Protein AF-A0A832GIC8-F1 (afdb_monomer_lite)

Radius of gyration: 34.88 Å; chains: 1; bounding box: 86×44×111 Å

Structure (mmCIF, N/CA/C/O backbone):
data_AF-A0A832GIC8-F1
#
_entry.id   AF-A0A832GIC8-F1
#
loop_
_atom_site.group_PDB
_atom_site.id
_atom_site.type_symbol
_atom_site.label_atom_id
_atom_site.label_alt_id
_atom_site.label_comp_id
_atom_site.label_asym_id
_atom_site.label_entity_id
_atom_site.label_seq_id
_atom_site.pdbx_PDB_ins_code
_atom_site.Cartn_x
_atom_site.Cartn_y
_atom_site.Cartn_z
_atom_site.occupancy
_atom_site.B_iso_or_equiv
_atom_site.auth_seq_id
_atom_site.auth_comp_id
_atom_site.auth_asym_id
_atom_site.auth_atom_id
_atom_site.pdbx_PDB_model_num
ATOM 1 N N . MET A 1 1 ? -51.756 28.578 78.291 1.00 37.00 1 MET A N 1
ATOM 2 C CA . MET A 1 1 ? -51.827 27.331 77.492 1.00 37.00 1 MET A CA 1
ATOM 3 C C . MET A 1 1 ? -51.412 27.612 76.046 1.00 37.00 1 MET A C 1
ATOM 5 O O . MET A 1 1 ? -52.182 28.215 75.314 1.00 37.00 1 MET A O 1
ATOM 9 N N . ARG A 1 2 ? -50.210 27.211 75.612 1.00 44.56 2 ARG A N 1
ATOM 10 C CA . ARG A 1 2 ? -49.802 27.227 74.191 1.00 44.56 2 ARG A CA 1
ATOM 11 C C . ARG A 1 2 ? -49.289 25.831 73.831 1.00 44.56 2 ARG A C 1
ATOM 13 O O . ARG A 1 2 ? -48.207 25.444 74.252 1.00 44.56 2 ARG A O 1
ATOM 20 N N . ARG A 1 3 ? -50.099 25.048 73.109 1.00 46.19 3 ARG A N 1
ATOM 21 C CA . ARG A 1 3 ? -49.720 23.727 72.580 1.00 46.19 3 ARG A CA 1
ATOM 22 C C . ARG A 1 3 ? -49.069 23.907 71.206 1.00 46.19 3 ARG A C 1
ATOM 24 O O . ARG A 1 3 ? -49.690 24.431 70.286 1.00 46.19 3 ARG A O 1
ATOM 31 N N . HIS A 1 4 ? -47.817 23.470 71.089 1.00 47.91 4 HIS A N 1
ATOM 32 C CA . HIS A 1 4 ? -47.020 23.481 69.864 1.00 47.91 4 HIS A CA 1
ATOM 33 C C . HIS A 1 4 ? -47.657 22.644 68.736 1.00 47.91 4 HIS A C 1
ATOM 35 O O . HIS A 1 4 ? -47.873 21.440 68.883 1.00 47.91 4 HIS A O 1
ATOM 41 N N . LYS A 1 5 ? -47.863 23.258 67.562 1.00 54.72 5 LYS A N 1
ATOM 42 C CA . LYS A 1 5 ? -48.058 22.564 66.276 1.00 54.72 5 LYS A CA 1
ATOM 43 C C . LYS A 1 5 ? -46.693 22.067 65.769 1.00 54.72 5 LYS A C 1
ATOM 45 O O . LYS A 1 5 ? -46.041 22.762 65.005 1.00 54.72 5 LYS A O 1
ATOM 50 N N . LEU A 1 6 ? -46.244 20.882 66.191 1.00 55.22 6 LEU A N 1
ATOM 51 C CA . LEU A 1 6 ? -44.947 20.298 65.771 1.00 55.22 6 LEU A CA 1
ATOM 52 C C . LEU A 1 6 ? -45.065 18.963 65.007 1.00 55.22 6 LEU A C 1
ATOM 54 O O . LEU A 1 6 ? -44.071 18.281 64.781 1.00 55.22 6 LEU A O 1
ATOM 58 N N . ARG A 1 7 ? -46.272 18.560 64.590 1.00 56.09 7 ARG A N 1
ATOM 59 C CA . ARG A 1 7 ? -46.524 17.186 64.107 1.00 56.09 7 ARG A CA 1
ATOM 60 C C . ARG A 1 7 ? -46.611 17.007 62.583 1.00 56.09 7 ARG A C 1
ATOM 62 O O . ARG A 1 7 ? -46.616 15.871 62.130 1.00 56.09 7 ARG A O 1
ATOM 69 N N . ARG A 1 8 ? -46.653 18.088 61.790 1.00 55.00 8 ARG A N 1
ATOM 70 C CA . ARG A 1 8 ? -46.875 18.033 60.323 1.00 55.00 8 ARG A CA 1
ATOM 71 C C . ARG A 1 8 ? -45.602 18.132 59.467 1.00 55.00 8 ARG A C 1
ATOM 73 O O . ARG A 1 8 ? -45.642 17.771 58.301 1.00 55.00 8 ARG A O 1
ATOM 80 N N . THR A 1 9 ? -44.480 18.559 60.043 1.00 58.28 9 THR A N 1
ATOM 81 C CA . THR A 1 9 ? -43.192 18.733 59.346 1.00 58.28 9 THR A CA 1
ATOM 82 C C . THR A 1 9 ? -42.423 17.426 59.144 1.00 58.28 9 THR A C 1
ATOM 84 O O . THR A 1 9 ? -41.688 17.296 58.176 1.00 58.28 9 THR A O 1
ATOM 87 N N . ARG A 1 10 ? -42.619 16.414 60.001 1.00 60.66 10 ARG A N 1
ATOM 88 C CA . ARG A 1 10 ? -41.862 15.148 59.923 1.00 60.66 10 ARG A CA 1
ATOM 89 C C . ARG A 1 10 ? -42.182 14.313 58.676 1.00 60.66 10 ARG A C 1
ATOM 91 O O . ARG A 1 10 ? -41.283 13.699 58.117 1.00 60.66 10 ARG A O 1
ATOM 98 N N . GLY A 1 11 ? -43.441 14.315 58.232 1.00 69.12 11 GLY A N 1
ATOM 99 C CA . GLY A 1 11 ? -43.863 13.591 57.028 1.00 69.12 11 GLY A CA 1
ATOM 100 C C . GLY A 1 11 ? -43.382 14.257 55.740 1.00 69.12 11 GLY A C 1
ATOM 101 O O . GLY A 1 11 ? -42.918 13.566 54.840 1.00 69.12 11 GLY A O 1
ATOM 102 N N . SER A 1 12 ? -43.417 15.595 55.674 1.00 77.56 12 SER A N 1
ATOM 103 C CA . SER A 1 12 ? -42.893 16.319 54.513 1.00 77.56 12 SER A CA 1
ATOM 104 C C . SER A 1 12 ? -41.387 16.129 54.382 1.00 77.56 12 SER A C 1
ATOM 106 O O . SER A 1 12 ? -40.937 15.811 53.294 1.00 77.56 12 SER A O 1
ATOM 108 N N . THR A 1 13 ? -40.619 16.225 55.476 1.00 80.94 13 THR A N 1
ATOM 109 C CA . THR A 1 13 ? -39.160 16.029 55.435 1.00 80.94 13 THR A CA 1
ATOM 110 C C . THR A 1 13 ? -38.775 14.636 54.936 1.00 80.94 13 THR A C 1
ATOM 112 O O . THR A 1 13 ? -37.872 14.534 54.113 1.00 80.94 13 THR A O 1
ATOM 115 N N . LEU A 1 14 ? -39.481 13.582 55.370 1.00 82.75 14 LEU A N 1
ATOM 116 C CA . LEU A 1 14 ? -39.226 12.207 54.924 1.00 82.75 14 LEU A CA 1
ATOM 117 C C . LEU A 1 14 ? -39.430 12.051 53.407 1.00 82.75 14 LEU A C 1
ATOM 119 O O . LEU A 1 14 ? -38.594 11.462 52.720 1.00 82.75 14 LEU A O 1
ATOM 123 N N . VAL A 1 15 ? -40.522 12.613 52.881 1.00 86.06 15 VAL A N 1
ATOM 124 C CA . VAL A 1 15 ? -40.831 12.582 51.445 1.00 86.06 15 VAL A CA 1
ATOM 125 C C . VAL A 1 15 ? -39.772 13.347 50.654 1.00 86.06 15 VAL A C 1
ATOM 127 O O . VAL A 1 15 ? -39.277 12.829 49.657 1.00 86.06 15 VAL A O 1
ATOM 130 N N . THR A 1 16 ? -39.347 14.529 51.114 1.00 87.19 16 THR A N 1
ATOM 131 C CA . THR A 1 16 ? -38.293 15.286 50.424 1.00 87.19 16 THR A CA 1
ATOM 132 C C . THR A 1 16 ? -36.956 14.547 50.432 1.00 87.19 16 THR A C 1
ATOM 134 O O . THR A 1 16 ? -36.276 14.532 49.410 1.00 87.19 16 THR A O 1
ATOM 137 N N . THR A 1 17 ? -36.577 13.896 51.539 1.00 87.25 17 THR A N 1
ATOM 138 C CA . THR A 1 17 ? -35.339 13.099 51.598 1.00 87.25 17 THR A CA 1
ATOM 139 C C . THR A 1 17 ? -35.397 11.856 50.718 1.00 87.25 17 THR A C 1
ATOM 141 O O . THR A 1 17 ? -34.393 11.510 50.107 1.00 87.25 17 THR A O 1
ATOM 144 N N . LEU A 1 18 ? -36.563 11.211 50.599 1.00 90.12 18 LEU A N 1
ATOM 145 C CA . LEU A 1 18 ? -36.747 10.060 49.715 1.00 90.12 18 LEU A CA 1
ATOM 146 C C . LEU A 1 18 ? -36.646 10.475 48.244 1.00 90.12 18 LEU A C 1
ATOM 148 O O . LEU A 1 18 ? -35.962 9.815 47.471 1.00 90.12 18 LEU A O 1
ATOM 152 N N . ILE A 1 19 ? -37.282 11.589 47.868 1.00 92.25 19 ILE A N 1
ATOM 153 C CA . ILE A 1 19 ? -37.202 12.132 46.506 1.00 92.25 19 ILE A CA 1
ATOM 154 C C . ILE A 1 19 ? -35.762 12.541 46.186 1.00 92.25 19 ILE A C 1
ATOM 156 O O . ILE A 1 19 ? -35.248 12.167 45.138 1.00 92.25 19 ILE A O 1
ATOM 160 N N . MET A 1 20 ? -35.081 13.248 47.093 1.00 89.94 20 MET A N 1
ATOM 161 C CA . MET A 1 20 ? -33.678 13.625 46.893 1.00 89.94 20 MET A CA 1
ATOM 162 C C . MET A 1 20 ? -32.750 12.406 46.828 1.00 89.94 20 MET A C 1
ATOM 164 O O . MET A 1 20 ? -31.873 12.367 45.972 1.00 89.94 20 MET A O 1
ATOM 168 N N . GLY A 1 21 ? -32.956 11.389 47.668 1.00 92.19 21 GLY A N 1
ATOM 169 C CA . GLY A 1 21 ? -32.193 10.138 47.616 1.00 92.19 21 GLY A CA 1
ATOM 170 C C . GLY A 1 21 ? -32.459 9.332 46.338 1.00 92.19 21 GLY A C 1
ATOM 171 O O . GLY A 1 21 ? -31.529 8.801 45.733 1.00 92.19 21 GLY A O 1
ATOM 172 N N . GLY A 1 22 ? -33.710 9.295 45.875 1.00 92.62 22 GLY A N 1
ATOM 173 C CA . GLY A 1 22 ? -34.094 8.698 44.594 1.00 92.62 22 GLY A CA 1
ATOM 174 C C . GLY A 1 22 ? -33.448 9.414 43.408 1.00 92.62 22 GLY A C 1
ATOM 175 O O . GLY A 1 22 ? -32.863 8.779 42.539 1.00 92.62 22 GLY A O 1
ATOM 176 N N . LEU A 1 23 ? -33.464 10.747 43.403 1.00 91.88 23 LEU A N 1
ATOM 177 C CA . LEU A 1 23 ? -32.787 11.535 42.374 1.00 91.88 23 LEU A CA 1
ATOM 178 C C . LEU A 1 23 ? -31.268 11.332 42.409 1.00 91.88 23 LEU A C 1
ATOM 180 O O . LEU A 1 23 ? -30.658 11.171 41.354 1.00 91.88 23 LEU A O 1
ATOM 184 N N . ALA A 1 24 ? -30.656 11.284 43.596 1.00 91.50 24 ALA A N 1
ATOM 185 C CA . ALA A 1 24 ? -29.219 11.064 43.740 1.00 91.50 24 ALA A CA 1
ATOM 186 C C . ALA A 1 24 ? -28.795 9.677 43.234 1.00 91.50 24 ALA A C 1
ATOM 188 O O . ALA A 1 24 ? -27.782 9.557 42.550 1.00 91.50 24 ALA A O 1
ATOM 189 N N . THR A 1 25 ? -29.586 8.638 43.516 1.00 93.31 25 THR A N 1
ATOM 190 C CA . THR A 1 25 ? -29.314 7.274 43.035 1.00 93.31 25 THR A CA 1
ATOM 191 C C . THR A 1 25 ? -29.479 7.153 41.522 1.00 93.31 25 THR A C 1
ATOM 193 O O . THR A 1 25 ? -28.577 6.636 40.870 1.00 93.31 25 THR A O 1
ATOM 196 N N . ILE A 1 26 ? -30.557 7.699 40.943 1.00 92.56 26 ILE A N 1
ATOM 197 C CA . ILE A 1 26 ? -30.749 7.745 39.481 1.00 92.56 26 ILE A CA 1
ATOM 198 C C . ILE A 1 26 ? -29.598 8.502 38.807 1.00 92.56 26 ILE A C 1
ATOM 200 O O . ILE A 1 26 ? -29.045 8.029 37.818 1.00 92.56 26 ILE A O 1
ATOM 204 N N . THR A 1 27 ? -29.195 9.646 39.368 1.00 92.44 27 THR A N 1
ATOM 205 C CA . THR A 1 27 ? -28.077 10.444 38.839 1.00 92.44 27 THR A CA 1
ATOM 206 C C . THR A 1 27 ? -26.754 9.680 38.923 1.00 92.44 27 THR A C 1
ATOM 208 O O . THR A 1 27 ? -25.979 9.696 37.971 1.00 92.44 27 THR A O 1
ATOM 211 N N . GLY A 1 28 ? -26.505 8.971 40.028 1.00 91.94 28 GLY A N 1
ATOM 212 C CA . GLY A 1 28 ? -25.310 8.144 40.194 1.00 91.94 28 GLY A CA 1
ATOM 213 C C . GLY A 1 28 ? -25.233 7.005 39.176 1.00 91.94 28 GLY A C 1
ATOM 214 O O . GLY A 1 28 ? -24.186 6.811 38.566 1.00 91.94 28 GLY A O 1
ATOM 215 N N . VAL A 1 29 ? -26.343 6.297 38.941 1.00 92.56 29 VAL A N 1
ATOM 216 C CA . VAL A 1 29 ? -26.416 5.234 37.922 1.00 92.56 29 VAL A CA 1
ATOM 217 C C . VAL A 1 29 ? -26.196 5.807 36.523 1.00 92.56 29 VAL A C 1
ATOM 219 O O . VAL A 1 29 ? -25.342 5.310 35.796 1.00 92.56 29 VAL A O 1
ATOM 222 N N . ALA A 1 30 ? -26.878 6.903 36.177 1.00 92.06 30 ALA A N 1
ATOM 223 C CA . ALA A 1 30 ? -26.708 7.553 34.879 1.00 92.06 30 ALA A CA 1
ATOM 224 C C . ALA A 1 30 ? -25.254 7.992 34.634 1.00 92.06 30 ALA A C 1
ATOM 226 O O . ALA A 1 30 ? -24.735 7.826 33.533 1.00 92.06 30 ALA A O 1
ATOM 227 N N . TYR A 1 31 ? -24.572 8.514 35.657 1.00 94.38 31 TYR A N 1
ATOM 228 C CA . TYR A 1 31 ? -23.170 8.910 35.537 1.00 94.38 31 TYR A CA 1
ATOM 229 C C . TYR A 1 31 ? -22.233 7.711 35.327 1.00 94.38 31 TYR A C 1
ATOM 231 O O . TYR A 1 31 ? -21.316 7.790 34.512 1.00 94.38 31 TYR A O 1
ATOM 239 N N . LEU A 1 32 ? -22.469 6.589 36.018 1.00 93.75 32 LEU A N 1
ATOM 240 C CA . LEU A 1 32 ? -21.704 5.352 35.815 1.00 93.75 32 LEU A CA 1
ATOM 241 C C . LEU A 1 32 ? -21.909 4.773 34.412 1.00 93.75 32 LEU A C 1
ATOM 243 O O . LEU A 1 32 ? -20.947 4.307 33.797 1.00 93.75 32 LEU A O 1
ATOM 247 N N . ASP A 1 33 ? -23.134 4.831 33.893 1.00 93.50 33 ASP A N 1
ATOM 248 C CA . ASP A 1 33 ? -23.445 4.381 32.537 1.00 93.50 33 ASP A CA 1
ATOM 249 C C . ASP A 1 33 ? -22.734 5.245 31.490 1.00 93.50 33 ASP A C 1
ATOM 251 O O . ASP A 1 33 ? -22.089 4.701 30.590 1.00 93.50 33 ASP A O 1
ATOM 255 N N . ILE A 1 34 ? -22.772 6.575 31.643 1.00 93.69 34 ILE A N 1
ATOM 256 C CA . ILE A 1 34 ? -22.046 7.516 30.773 1.00 93.69 34 ILE A CA 1
ATOM 257 C C . ILE A 1 34 ? -20.540 7.245 30.840 1.00 93.69 34 ILE A C 1
ATOM 259 O O . ILE A 1 34 ? -19.909 7.047 29.807 1.00 93.69 34 ILE A O 1
ATOM 263 N N . ALA A 1 35 ? -19.967 7.130 32.041 1.00 92.94 35 ALA A N 1
ATOM 264 C CA . ALA A 1 35 ? -18.541 6.855 32.207 1.00 92.94 35 ALA A CA 1
ATOM 265 C C . ALA A 1 35 ? -18.127 5.511 31.577 1.00 92.94 35 ALA A C 1
ATOM 267 O O . ALA A 1 35 ? -17.064 5.396 30.965 1.00 92.94 35 ALA A O 1
ATOM 268 N N . THR A 1 36 ? -18.974 4.485 31.682 1.00 94.19 36 THR A N 1
ATOM 269 C CA . THR A 1 36 ? -18.730 3.178 31.056 1.00 94.19 36 THR A CA 1
ATOM 270 C C . THR A 1 36 ? -18.783 3.270 29.531 1.00 94.19 36 THR A C 1
ATOM 272 O O . THR A 1 36 ? -17.970 2.645 28.845 1.00 94.19 36 THR A O 1
ATOM 275 N N . GLN A 1 37 ? -19.716 4.050 28.983 1.00 94.69 37 GLN A N 1
ATOM 276 C CA . GLN A 1 37 ? -19.801 4.313 27.545 1.00 94.69 37 GLN A CA 1
ATOM 277 C C . GLN A 1 37 ? -18.597 5.109 27.036 1.00 94.69 37 GLN A C 1
ATOM 279 O O . GLN A 1 37 ? -18.042 4.756 25.993 1.00 94.69 37 GLN A O 1
ATOM 284 N N . ASP A 1 38 ? -18.146 6.113 27.786 1.00 95.06 38 ASP A N 1
ATOM 285 C CA . ASP A 1 38 ? -16.962 6.904 27.456 1.00 95.06 38 ASP A CA 1
ATOM 286 C C . ASP A 1 38 ? -15.709 6.027 27.423 1.00 95.06 38 ASP A C 1
ATOM 288 O O . ASP A 1 38 ? -14.952 6.074 26.454 1.00 95.06 38 ASP A O 1
ATOM 292 N N . MET A 1 39 ? -15.525 5.145 28.413 1.00 95.19 39 MET A N 1
ATOM 293 C CA . MET A 1 39 ? -14.407 4.192 28.421 1.00 95.19 39 MET A CA 1
ATOM 294 C C . MET A 1 39 ? -14.450 3.229 27.231 1.00 95.19 39 MET A C 1
ATOM 296 O O . MET A 1 39 ? -13.422 2.985 26.600 1.00 95.19 39 MET A O 1
ATOM 300 N N . ARG A 1 40 ? -15.628 2.692 26.885 1.00 93.50 40 ARG A N 1
ATOM 301 C CA . ARG A 1 40 ? -15.781 1.809 25.714 1.00 93.50 40 ARG A CA 1
ATOM 302 C C . ARG A 1 40 ? -15.476 2.541 24.412 1.00 93.50 40 ARG A C 1
ATOM 304 O O . ARG A 1 40 ? -14.812 1.988 23.542 1.00 93.50 40 ARG A O 1
ATOM 311 N N . THR A 1 41 ? -15.929 3.785 24.297 1.00 95.19 41 THR A N 1
ATOM 312 C CA . THR A 1 41 ? -15.669 4.631 23.128 1.00 95.19 41 THR A CA 1
ATOM 313 C C . THR A 1 41 ? -14.188 4.981 23.025 1.00 95.19 41 THR A C 1
ATOM 315 O O . THR A 1 41 ? -13.620 4.924 21.937 1.00 95.19 41 THR A O 1
ATOM 318 N N . ALA A 1 42 ? -13.539 5.297 24.147 1.00 95.12 42 ALA A N 1
ATOM 319 C CA . ALA A 1 42 ? -12.108 5.564 24.198 1.00 95.12 42 ALA A CA 1
ATOM 320 C C . ALA A 1 42 ? -11.291 4.333 23.780 1.00 95.12 42 ALA A C 1
ATOM 322 O O . ALA A 1 42 ? -10.406 4.458 22.939 1.00 95.12 42 ALA A O 1
ATOM 323 N N . ALA A 1 43 ? -11.634 3.145 24.290 1.00 92.94 43 ALA A N 1
ATOM 324 C CA . ALA A 1 43 ? -10.983 1.895 23.903 1.00 92.94 43 ALA A CA 1
ATOM 325 C C . ALA A 1 43 ? -11.161 1.596 22.404 1.00 92.94 43 ALA A C 1
ATOM 327 O O . ALA A 1 43 ? -10.186 1.319 21.715 1.00 92.94 43 ALA A O 1
ATOM 328 N N . ALA A 1 44 ? -12.379 1.745 21.872 1.00 91.81 44 ALA A N 1
ATOM 329 C CA . ALA A 1 44 ? -12.641 1.550 20.447 1.00 91.81 44 ALA A CA 1
ATOM 330 C C . ALA A 1 44 ? -11.839 2.525 19.566 1.00 91.81 44 ALA A C 1
ATOM 332 O O . ALA A 1 44 ? -11.284 2.117 18.550 1.00 91.81 44 ALA A O 1
ATOM 333 N N . ARG A 1 45 ? -11.719 3.796 19.977 1.00 95.00 45 ARG A N 1
ATOM 334 C CA . ARG A 1 45 ? -10.886 4.788 19.277 1.00 95.00 45 ARG A CA 1
ATOM 335 C C . ARG A 1 45 ? -9.397 4.457 19.347 1.00 95.00 45 ARG A C 1
ATOM 337 O O . ARG A 1 45 ? -8.685 4.679 18.374 1.00 95.00 45 ARG A O 1
ATOM 344 N N . MET A 1 46 ? -8.910 3.951 20.479 1.00 94.69 46 MET A N 1
ATOM 345 C CA . MET A 1 46 ? -7.516 3.513 20.601 1.00 94.69 46 MET A CA 1
ATOM 346 C C . MET A 1 46 ? -7.217 2.334 19.674 1.00 94.69 46 MET A C 1
ATOM 348 O O . MET A 1 46 ? -6.188 2.343 18.997 1.00 94.69 46 MET A O 1
ATOM 352 N N . ASP A 1 47 ? -8.125 1.361 19.604 1.00 94.06 47 ASP A N 1
ATOM 353 C CA . ASP A 1 47 ? -8.005 0.218 18.700 1.00 94.06 47 ASP A CA 1
ATOM 354 C C . ASP A 1 47 ? -8.033 0.664 17.232 1.00 94.06 47 ASP A C 1
ATOM 356 O O . ASP A 1 47 ? -7.220 0.216 16.426 1.00 94.06 47 ASP A O 1
ATOM 360 N N . GLU A 1 48 ? -8.920 1.599 16.890 1.00 94.56 48 GLU A N 1
ATOM 361 C CA . GLU A 1 48 ? -9.024 2.184 15.553 1.00 94.56 48 GLU A CA 1
ATOM 362 C C . GLU A 1 48 ? -7.728 2.887 15.127 1.00 94.56 48 GLU A C 1
ATOM 364 O O . GLU A 1 48 ? -7.193 2.601 14.056 1.00 94.56 48 GLU A O 1
ATOM 369 N N . VAL A 1 49 ? -7.188 3.765 15.978 1.00 95.56 49 VAL A N 1
ATOM 370 C CA . VAL A 1 49 ? -5.932 4.485 15.708 1.00 95.56 49 VAL A CA 1
ATOM 371 C C . VAL A 1 49 ? -4.752 3.518 15.614 1.00 95.56 49 VAL A C 1
ATOM 373 O O . VAL A 1 49 ? -3.876 3.682 14.765 1.00 95.56 49 VAL A O 1
ATOM 376 N N . THR A 1 50 ? -4.723 2.489 16.459 1.00 94.75 50 THR A N 1
ATOM 377 C CA . THR A 1 50 ? -3.687 1.452 16.406 1.00 94.75 50 THR A CA 1
ATOM 378 C C . THR A 1 50 ? -3.749 0.687 15.085 1.00 94.75 50 THR A C 1
ATOM 380 O O . THR A 1 50 ? -2.741 0.602 14.386 1.00 94.75 50 THR A O 1
ATOM 383 N N . ALA A 1 51 ? -4.928 0.199 14.690 1.00 94.94 51 ALA A N 1
ATOM 384 C CA . ALA A 1 51 ? -5.119 -0.506 13.425 1.00 94.94 51 ALA A CA 1
ATOM 385 C C . ALA A 1 51 ? -4.782 0.374 12.208 1.00 94.94 51 ALA A C 1
ATOM 387 O O . ALA A 1 51 ? -4.163 -0.106 11.256 1.00 94.94 51 ALA A O 1
ATOM 388 N N . GLN A 1 52 ? -5.115 1.668 12.262 1.00 96.06 52 GLN A N 1
ATOM 389 C CA . GLN A 1 52 ? -4.750 2.645 11.237 1.00 96.06 52 GLN A CA 1
ATOM 390 C C . GLN A 1 52 ? -3.226 2.771 11.096 1.00 96.06 52 GLN A C 1
ATOM 392 O O . GLN A 1 52 ? -2.701 2.627 9.995 1.00 96.06 52 GLN A O 1
ATOM 397 N N . ASN A 1 53 ? -2.501 2.954 12.203 1.00 95.56 53 ASN A N 1
ATOM 398 C CA . ASN A 1 53 ? -1.038 3.049 12.182 1.00 95.56 53 ASN A CA 1
ATOM 399 C C . ASN A 1 53 ? -0.374 1.758 11.672 1.00 95.56 53 ASN A C 1
ATOM 401 O O . ASN A 1 53 ? 0.635 1.817 10.968 1.00 95.56 53 ASN A O 1
ATOM 405 N N . LEU A 1 54 ? -0.937 0.588 11.998 1.00 95.69 54 LEU A N 1
ATOM 406 C CA . LEU A 1 54 ? -0.477 -0.699 11.464 1.00 95.69 54 LEU A CA 1
ATOM 407 C C . LEU A 1 54 ? -0.650 -0.759 9.938 1.00 95.69 54 LEU A C 1
ATOM 409 O O . LEU A 1 54 ? 0.275 -1.156 9.223 1.00 95.69 54 LEU A O 1
ATOM 413 N N . ALA A 1 55 ? -1.807 -0.324 9.434 1.00 96.06 55 ALA A N 1
ATOM 414 C CA . ALA A 1 55 ? -2.078 -0.258 8.004 1.00 96.06 55 ALA A CA 1
ATOM 415 C C . ALA A 1 55 ? -1.145 0.747 7.299 1.00 96.06 55 ALA A C 1
ATOM 417 O O . ALA A 1 55 ? -0.580 0.418 6.253 1.00 96.06 55 ALA A O 1
ATOM 418 N N . ASP A 1 56 ? -0.897 1.918 7.888 1.00 96.06 56 ASP A N 1
ATOM 419 C CA . ASP A 1 56 ? 0.053 2.908 7.366 1.00 96.06 56 ASP A CA 1
ATOM 420 C C . ASP A 1 56 ? 1.490 2.362 7.328 1.00 96.06 56 ASP A C 1
ATOM 422 O O . ASP A 1 56 ? 2.203 2.543 6.338 1.00 96.06 56 ASP A O 1
ATOM 426 N N . GLY A 1 57 ? 1.906 1.615 8.354 1.00 94.94 57 GLY A N 1
ATOM 427 C CA . GLY A 1 57 ? 3.201 0.932 8.372 1.00 94.94 57 GLY A CA 1
ATOM 428 C C . GLY A 1 57 ? 3.353 -0.063 7.218 1.00 94.94 57 GLY A C 1
ATOM 429 O O . GLY A 1 57 ? 4.379 -0.071 6.531 1.00 94.94 57 GLY A O 1
ATOM 430 N N . GLY A 1 58 ? 2.314 -0.858 6.945 1.00 95.25 58 GLY A N 1
ATOM 431 C CA . GLY A 1 58 ? 2.299 -1.773 5.804 1.00 95.25 58 GLY A CA 1
ATOM 432 C C . GLY A 1 58 ? 2.340 -1.061 4.454 1.00 95.25 58 GLY A C 1
ATOM 433 O O . GLY A 1 58 ? 3.082 -1.475 3.559 1.00 95.25 58 GLY A O 1
ATOM 434 N N . LEU A 1 59 ? 1.610 0.049 4.331 1.00 96.00 59 LEU A N 1
ATOM 435 C CA . LEU A 1 59 ? 1.572 0.877 3.130 1.00 96.00 59 LEU A CA 1
ATOM 436 C C . LEU A 1 59 ? 2.944 1.486 2.817 1.00 96.00 59 LEU A C 1
ATOM 438 O O . LEU A 1 59 ? 3.400 1.456 1.671 1.00 96.00 59 LEU A O 1
ATOM 442 N N . GLN A 1 60 ? 3.635 1.998 3.835 1.00 95.38 60 GLN A N 1
ATOM 443 C CA . GLN A 1 60 ? 4.988 2.527 3.681 1.00 95.38 60 GLN A CA 1
ATOM 444 C C . GLN A 1 60 ? 5.984 1.423 3.311 1.00 95.38 60 GLN A C 1
ATOM 446 O O . GLN A 1 60 ? 6.800 1.622 2.411 1.00 95.38 60 GLN A O 1
ATOM 451 N N . ALA A 1 61 ? 5.889 0.247 3.940 1.00 94.69 61 ALA A N 1
ATOM 452 C CA . ALA A 1 61 ? 6.801 -0.865 3.682 1.00 94.69 61 ALA A CA 1
ATOM 453 C C . ALA A 1 61 ? 6.733 -1.354 2.225 1.00 94.69 61 ALA A C 1
ATOM 455 O O . ALA A 1 61 ? 7.768 -1.533 1.579 1.00 94.69 61 ALA A O 1
ATOM 456 N N . ILE A 1 62 ? 5.525 -1.545 1.685 1.00 95.25 62 ILE A N 1
ATOM 457 C CA . ILE A 1 62 ? 5.354 -1.975 0.290 1.00 95.25 62 ILE A CA 1
ATOM 458 C C . ILE A 1 62 ? 5.710 -0.864 -0.702 1.00 95.25 62 ILE A C 1
ATOM 460 O O . ILE A 1 62 ? 6.341 -1.134 -1.723 1.00 95.25 62 ILE A O 1
ATOM 464 N N . THR A 1 63 ? 5.378 0.393 -0.394 1.00 93.75 63 THR A N 1
ATOM 465 C CA . THR A 1 63 ? 5.723 1.531 -1.257 1.00 93.75 63 THR A CA 1
ATOM 466 C C . THR A 1 63 ? 7.236 1.710 -1.339 1.00 93.75 63 THR A C 1
ATOM 468 O O . THR A 1 63 ? 7.768 1.930 -2.425 1.00 93.75 63 THR A O 1
ATOM 471 N N . GLN A 1 64 ? 7.952 1.549 -0.223 1.00 93.75 64 GLN A N 1
ATOM 472 C CA . GLN A 1 64 ? 9.413 1.575 -0.198 1.00 93.75 64 GLN A CA 1
ATOM 473 C C . GLN A 1 64 ? 10.017 0.461 -1.061 1.00 93.75 64 GLN A C 1
ATOM 475 O O . GLN A 1 64 ? 10.998 0.700 -1.766 1.00 93.75 64 GLN A O 1
ATOM 480 N N . ASP A 1 65 ? 9.450 -0.744 -1.017 1.00 92.12 65 ASP A N 1
ATOM 481 C CA . ASP A 1 65 ? 9.932 -1.876 -1.808 1.00 92.12 65 ASP A CA 1
ATOM 482 C C . ASP A 1 65 ? 9.714 -1.661 -3.313 1.00 92.12 65 ASP A C 1
ATOM 484 O O . ASP A 1 65 ? 10.654 -1.777 -4.103 1.00 92.12 65 ASP A O 1
ATOM 488 N N . LEU A 1 66 ? 8.507 -1.231 -3.698 1.00 91.81 66 LEU A N 1
ATOM 489 C CA . LEU A 1 66 ? 8.173 -0.871 -5.078 1.00 91.81 66 LEU A CA 1
ATOM 490 C C . LEU A 1 66 ? 9.049 0.279 -5.589 1.00 91.81 66 LEU A C 1
ATOM 492 O O . LEU A 1 66 ? 9.577 0.213 -6.701 1.00 91.81 66 LEU A O 1
ATOM 496 N N . TRP A 1 67 ? 9.258 1.310 -4.767 1.00 90.31 67 TRP A N 1
ATOM 497 C CA . TRP A 1 67 ? 10.131 2.433 -5.100 1.00 90.31 67 TRP A CA 1
ATOM 498 C C . TRP A 1 67 ? 11.583 1.997 -5.281 1.00 90.31 67 TRP A C 1
ATOM 500 O O . TRP A 1 67 ? 12.224 2.391 -6.254 1.00 90.31 67 TRP A O 1
ATOM 510 N N . ARG A 1 68 ? 12.110 1.162 -4.380 1.00 90.69 68 ARG A N 1
ATOM 511 C CA . ARG A 1 68 ? 13.474 0.633 -4.486 1.00 90.69 68 ARG A CA 1
ATOM 512 C C . ARG A 1 68 ? 13.650 -0.158 -5.778 1.00 90.69 68 ARG A C 1
ATOM 514 O O . ARG A 1 68 ? 14.625 0.076 -6.490 1.00 90.69 68 ARG A O 1
ATOM 521 N N . GLN A 1 69 ? 12.701 -1.035 -6.106 1.00 88.06 69 GLN A N 1
ATOM 522 C CA . GLN A 1 69 ? 12.747 -1.815 -7.340 1.00 88.06 69 GLN A CA 1
ATOM 523 C C . GLN A 1 69 ? 12.709 -0.915 -8.578 1.00 88.06 69 GLN A C 1
ATOM 525 O O . GLN A 1 69 ? 13.520 -1.078 -9.491 1.00 88.06 69 GLN A O 1
ATOM 530 N N . PHE A 1 70 ? 11.817 0.077 -8.588 1.00 86.50 70 PHE A N 1
ATOM 531 C CA . PHE A 1 70 ? 11.735 1.055 -9.667 1.00 86.50 70 PHE A CA 1
ATOM 532 C C . PHE A 1 70 ? 13.029 1.864 -9.809 1.00 86.50 70 PHE A C 1
ATOM 534 O O . PHE A 1 70 ? 13.517 2.065 -10.919 1.00 86.50 70 PHE A O 1
ATOM 541 N N . LYS A 1 71 ? 13.619 2.300 -8.692 1.00 84.00 71 LYS A N 1
ATOM 542 C CA . LYS A 1 71 ? 14.808 3.153 -8.698 1.00 84.00 71 LYS A CA 1
ATOM 543 C C . LYS A 1 71 ? 16.067 2.424 -9.166 1.00 84.00 71 LYS A C 1
ATOM 545 O O . LYS A 1 71 ? 16.905 3.062 -9.803 1.00 84.00 71 LYS A O 1
ATOM 550 N N . ILE A 1 72 ? 16.195 1.132 -8.853 1.00 81.62 72 ILE A N 1
ATOM 551 C CA . ILE A 1 72 ? 17.317 0.288 -9.289 1.00 81.62 72 ILE A CA 1
ATOM 552 C C . ILE A 1 72 ? 17.167 -0.073 -10.766 1.00 81.62 72 ILE A C 1
ATOM 554 O O . ILE A 1 72 ? 18.101 0.124 -11.535 1.00 81.62 72 ILE A O 1
ATOM 558 N N . ALA A 1 73 ? 16.000 -0.586 -11.167 1.00 78.94 73 ALA A N 1
ATOM 559 C CA . ALA A 1 73 ? 15.802 -1.068 -12.531 1.00 78.94 73 ALA A CA 1
ATOM 560 C C . ALA A 1 73 ? 15.663 0.072 -13.549 1.00 78.94 73 ALA A C 1
ATOM 562 O O . ALA A 1 73 ? 16.022 -0.110 -14.708 1.00 78.94 73 ALA A O 1
ATOM 563 N N . GLN A 1 74 ? 15.088 1.211 -13.138 1.00 76.88 74 GLN A N 1
ATOM 564 C CA . GLN A 1 74 ? 14.724 2.346 -14.002 1.00 76.88 74 GLN A CA 1
ATOM 565 C C . GLN A 1 74 ? 13.990 1.929 -15.286 1.00 76.88 74 GLN A C 1
ATOM 567 O O . GLN A 1 74 ? 14.090 2.575 -16.324 1.00 76.88 74 GLN A O 1
ATOM 572 N N . ARG A 1 75 ? 13.251 0.821 -15.213 1.00 78.88 75 ARG A N 1
ATOM 573 C CA . ARG A 1 75 ? 12.502 0.198 -16.304 1.00 78.88 75 ARG A CA 1
ATOM 574 C C . ARG A 1 75 ? 11.201 -0.346 -15.757 1.00 78.88 75 ARG A C 1
ATOM 576 O O . ARG A 1 75 ? 11.118 -0.730 -14.588 1.00 78.88 75 ARG A O 1
ATOM 583 N N . PHE A 1 76 ? 10.197 -0.434 -16.621 1.00 85.50 76 PHE A N 1
ATOM 584 C CA . PHE A 1 76 ? 8.902 -0.979 -16.235 1.00 85.50 76 PHE A CA 1
ATOM 585 C C . PHE A 1 76 ? 8.771 -2.485 -16.439 1.00 85.50 76 PHE A C 1
ATOM 587 O O . PHE A 1 76 ? 7.870 -3.049 -15.839 1.00 85.50 76 PHE A O 1
ATOM 594 N N . ASP A 1 77 ? 9.649 -3.153 -17.191 1.00 83.44 77 ASP A N 1
ATOM 595 C CA . ASP A 1 77 ? 9.475 -4.568 -17.572 1.00 83.44 77 ASP A CA 1
ATOM 596 C C . ASP A 1 77 ? 9.317 -5.506 -16.365 1.00 83.44 77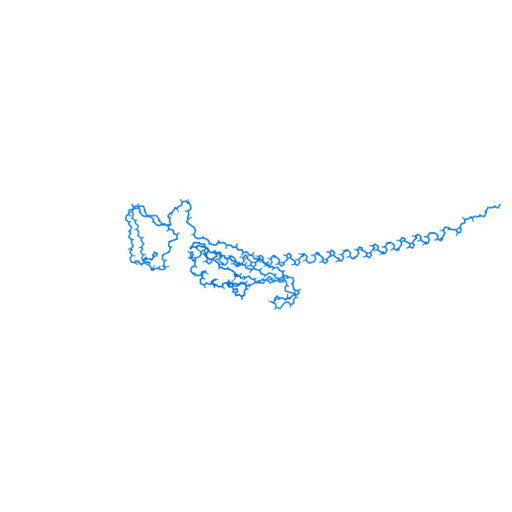 ASP A C 1
ATOM 598 O O . ASP A 1 77 ? 8.379 -6.301 -16.303 1.00 83.44 77 ASP A O 1
ATOM 602 N N . ALA A 1 78 ? 10.179 -5.359 -15.354 1.00 83.69 78 ALA A N 1
ATOM 603 C CA . ALA A 1 78 ? 10.124 -6.172 -14.138 1.00 83.69 78 ALA A CA 1
ATOM 604 C C . ALA A 1 78 ? 8.857 -5.895 -13.308 1.00 83.69 78 ALA A C 1
ATOM 606 O O . ALA A 1 78 ? 8.199 -6.823 -12.841 1.00 83.69 78 ALA A O 1
ATOM 607 N N . ILE A 1 79 ? 8.491 -4.617 -13.154 1.00 87.25 79 ILE A N 1
ATOM 608 C CA . ILE A 1 79 ? 7.275 -4.199 -12.440 1.00 87.25 79 ILE A CA 1
ATOM 609 C C . ILE A 1 79 ? 6.031 -4.669 -13.197 1.00 87.25 79 ILE A C 1
ATOM 611 O O . ILE A 1 79 ? 5.087 -5.166 -12.592 1.00 87.25 79 ILE A O 1
ATOM 615 N N . HIS A 1 80 ? 6.036 -4.559 -14.521 1.00 89.38 80 HIS A N 1
ATOM 616 C CA . HIS A 1 80 ? 4.947 -5.000 -15.370 1.00 89.38 80 HIS A CA 1
ATOM 617 C C . HIS A 1 80 ? 4.746 -6.507 -15.253 1.00 89.38 80 HIS A C 1
ATOM 619 O O . HIS A 1 80 ? 3.652 -6.947 -14.915 1.00 89.38 80 HIS A O 1
ATOM 625 N N . SER A 1 81 ? 5.808 -7.294 -15.438 1.00 89.25 81 SER A N 1
ATOM 626 C CA . SER A 1 81 ? 5.738 -8.750 -15.325 1.00 89.25 81 SER A CA 1
ATOM 627 C C . SER A 1 81 ? 5.256 -9.214 -13.948 1.00 89.25 81 SER A C 1
ATOM 629 O O . SER A 1 81 ? 4.580 -10.236 -13.861 1.00 89.25 81 SER A O 1
ATOM 631 N N . ALA A 1 82 ? 5.601 -8.497 -12.877 1.00 89.19 82 ALA A N 1
ATOM 632 C CA . ALA A 1 82 ? 5.235 -8.890 -11.521 1.00 89.19 82 ALA A CA 1
ATOM 633 C C . ALA A 1 82 ? 3.820 -8.452 -11.104 1.00 89.19 82 ALA A C 1
ATOM 635 O O . ALA A 1 82 ? 3.185 -9.129 -10.293 1.00 89.19 82 ALA A O 1
ATOM 636 N N . LEU A 1 83 ? 3.331 -7.324 -11.632 1.00 93.00 83 LEU A N 1
ATOM 637 C CA . LEU A 1 83 ? 2.057 -6.719 -11.228 1.00 93.00 83 LEU A CA 1
ATOM 638 C C . LEU A 1 83 ? 0.921 -6.938 -12.234 1.00 93.00 83 LEU A C 1
ATOM 640 O O . LEU A 1 83 ? -0.230 -6.632 -11.920 1.00 93.00 83 LEU A O 1
ATOM 644 N N . ASN A 1 84 ? 1.203 -7.470 -13.425 1.00 92.88 84 ASN A N 1
ATOM 645 C CA . ASN A 1 84 ? 0.165 -7.732 -14.415 1.00 92.88 84 ASN A CA 1
ATOM 646 C C . ASN A 1 84 ? -0.914 -8.683 -13.857 1.00 92.88 84 ASN A C 1
ATOM 648 O O . ASN A 1 84 ? -0.618 -9.719 -13.256 1.00 92.88 84 ASN A O 1
ATOM 652 N N . GLY A 1 85 ? -2.182 -8.313 -14.043 1.00 91.00 85 GLY A N 1
ATOM 653 C CA . GLY A 1 85 ? -3.328 -9.037 -13.487 1.00 91.00 85 GLY A CA 1
ATOM 654 C C . GLY A 1 85 ? -3.542 -8.858 -11.977 1.00 91.00 85 GLY A C 1
ATOM 655 O O . GLY A 1 85 ? -4.304 -9.626 -11.387 1.00 91.00 85 GLY A O 1
ATOM 656 N N . ALA A 1 86 ? -2.888 -7.882 -11.336 1.00 94.62 86 ALA A N 1
ATOM 657 C CA . ALA A 1 86 ? -3.204 -7.509 -9.961 1.00 94.62 86 ALA A CA 1
ATOM 658 C C . ALA A 1 86 ? -4.671 -7.076 -9.843 1.00 94.62 86 ALA A C 1
ATOM 660 O O . ALA A 1 86 ? -5.144 -6.210 -10.577 1.00 94.62 86 ALA A O 1
ATOM 661 N N . SER A 1 87 ? -5.382 -7.703 -8.913 1.00 93.94 87 SER A N 1
ATOM 662 C CA . SER A 1 87 ? -6.782 -7.414 -8.600 1.00 93.94 87 SER A CA 1
ATOM 663 C C . SER A 1 87 ? -7.032 -7.660 -7.110 1.00 93.94 87 SER A C 1
ATOM 665 O O . SER A 1 87 ? -6.244 -8.369 -6.476 1.00 93.94 87 SER A O 1
ATOM 667 N N . PRO A 1 88 ? -8.140 -7.169 -6.529 1.00 90.62 88 PRO A N 1
ATOM 668 C CA . PRO A 1 88 ? -8.476 -7.458 -5.134 1.00 90.62 88 PRO A CA 1
ATOM 669 C C . PRO A 1 88 ? -8.616 -8.959 -4.826 1.00 90.62 88 PRO A C 1
ATOM 671 O O . PRO A 1 88 ? -8.385 -9.376 -3.696 1.00 90.62 88 PRO A O 1
ATOM 674 N N . THR A 1 89 ? -8.981 -9.775 -5.821 1.00 92.25 89 THR A N 1
ATOM 675 C CA . THR A 1 89 ? -9.130 -11.237 -5.704 1.00 92.25 89 THR A CA 1
ATOM 676 C C . THR A 1 89 ? -7.859 -12.013 -6.048 1.00 92.25 89 THR A C 1
ATOM 678 O O . THR A 1 89 ? -7.761 -13.196 -5.743 1.00 92.25 89 THR A O 1
ATOM 681 N N . SER A 1 90 ? -6.889 -11.368 -6.694 1.00 93.31 90 SER A N 1
ATOM 682 C CA . SER A 1 90 ? -5.576 -11.930 -7.013 1.00 93.31 90 SER A CA 1
ATOM 683 C C . SER A 1 90 ? -4.503 -10.881 -6.702 1.00 93.31 90 SER A C 1
ATOM 685 O O . SER A 1 90 ? -3.917 -10.309 -7.635 1.00 93.31 90 SER A O 1
ATOM 687 N N . PRO A 1 91 ? -4.263 -10.589 -5.409 1.00 94.38 91 PRO A N 1
ATOM 688 C 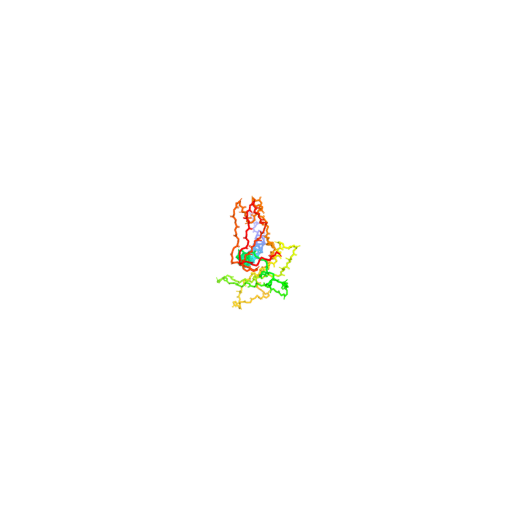CA . PRO A 1 91 ? -3.265 -9.612 -5.005 1.00 94.38 91 PRO A CA 1
ATOM 689 C C . PRO A 1 91 ? -1.871 -10.045 -5.465 1.00 94.38 91 PRO A C 1
ATOM 691 O O . PRO A 1 91 ? -1.522 -11.228 -5.467 1.00 94.38 91 PRO A O 1
ATOM 694 N N . ARG A 1 92 ? -1.057 -9.068 -5.860 1.00 95.19 92 ARG A N 1
ATOM 695 C CA . ARG A 1 92 ? 0.342 -9.263 -6.258 1.00 95.19 92 ARG A CA 1
ATOM 696 C C . ARG A 1 92 ? 1.256 -8.526 -5.290 1.00 95.19 92 ARG A C 1
ATOM 698 O O . ARG A 1 92 ? 0.812 -7.632 -4.579 1.00 95.19 92 ARG A O 1
ATOM 705 N N . TRP A 1 93 ? 2.536 -8.897 -5.285 1.00 93.06 93 TRP A N 1
ATOM 706 C CA . TRP A 1 93 ? 3.577 -8.197 -4.523 1.00 93.06 93 TRP A CA 1
ATOM 707 C C . TRP A 1 93 ? 3.212 -8.015 -3.040 1.00 93.06 93 TRP A C 1
ATOM 709 O O . TRP A 1 93 ? 2.981 -6.911 -2.557 1.00 93.06 93 TRP A O 1
ATOM 719 N N . ILE A 1 94 ? 3.072 -9.135 -2.336 1.00 94.19 94 ILE A N 1
ATOM 720 C CA . ILE A 1 94 ? 2.537 -9.164 -0.974 1.00 94.19 94 ILE A CA 1
ATOM 721 C C . ILE A 1 94 ? 3.655 -8.886 0.033 1.00 94.19 94 ILE A C 1
ATOM 723 O O . ILE A 1 94 ? 4.739 -9.469 -0.041 1.00 94.19 94 ILE A O 1
ATOM 727 N N . ARG A 1 95 ? 3.364 -8.030 1.011 1.00 94.38 95 ARG A N 1
ATOM 728 C CA . ARG A 1 95 ? 4.223 -7.738 2.148 1.00 94.38 95 ARG A CA 1
ATOM 729 C C . ARG A 1 95 ? 3.462 -7.924 3.450 1.00 94.38 95 ARG A C 1
ATOM 731 O O . ARG A 1 95 ? 2.543 -7.171 3.754 1.00 94.38 95 ARG A O 1
ATOM 738 N N . ASN A 1 96 ? 3.923 -8.880 4.244 1.00 93.75 96 ASN A N 1
ATOM 739 C CA . ASN A 1 96 ? 3.413 -9.119 5.587 1.00 93.75 96 ASN A CA 1
ATOM 740 C C . ASN A 1 96 ? 4.406 -8.573 6.607 1.00 93.75 96 ASN A C 1
ATOM 742 O O . ASN A 1 96 ? 5.622 -8.598 6.379 1.00 93.75 96 ASN A O 1
ATOM 746 N N . GLY A 1 97 ? 3.895 -8.118 7.742 1.00 91.31 97 GLY A N 1
ATOM 747 C CA . GLY A 1 97 ? 4.726 -7.760 8.875 1.00 91.31 97 GLY A CA 1
ATOM 748 C C . GLY A 1 97 ? 3.940 -7.721 10.170 1.00 91.31 97 GLY A C 1
ATOM 749 O O . GLY A 1 97 ? 2.713 -7.682 10.187 1.00 91.31 97 GLY A O 1
ATOM 750 N N . THR A 1 98 ? 4.687 -7.760 11.262 1.00 91.69 98 THR A N 1
ATOM 751 C CA . THR A 1 98 ? 4.157 -7.871 12.617 1.00 91.69 98 THR A CA 1
ATOM 752 C C . THR A 1 98 ? 4.876 -6.858 13.494 1.00 91.69 98 THR A C 1
ATOM 754 O O . THR A 1 98 ? 6.111 -6.814 13.502 1.00 91.69 98 THR A O 1
ATOM 757 N N . PHE A 1 99 ? 4.131 -6.062 14.249 1.00 85.75 99 PHE A N 1
ATOM 758 C CA . PHE A 1 99 ? 4.674 -5.233 15.315 1.00 85.75 99 PHE A CA 1
ATOM 759 C C . PHE A 1 99 ? 4.459 -5.972 16.632 1.00 85.75 99 PHE A C 1
ATOM 761 O O . PHE A 1 99 ? 3.326 -6.117 17.094 1.00 85.75 99 PHE A O 1
ATOM 768 N N . ALA A 1 100 ? 5.553 -6.479 17.205 1.00 82.25 100 ALA A N 1
ATOM 769 C CA . ALA A 1 100 ? 5.518 -7.308 18.404 1.00 82.25 100 ALA A CA 1
ATOM 770 C C . ALA A 1 100 ? 4.731 -6.620 19.532 1.00 82.25 100 ALA A C 1
ATOM 772 O O . ALA A 1 100 ? 5.057 -5.500 19.927 1.00 82.25 100 ALA A O 1
ATOM 773 N N . GLY A 1 101 ? 3.691 -7.295 20.027 1.00 80.88 101 GLY A N 1
ATOM 774 C CA . GLY A 1 101 ? 2.826 -6.800 21.100 1.00 80.88 101 GLY A CA 1
ATOM 775 C C . GLY A 1 101 ? 1.824 -5.708 20.703 1.00 80.88 101 GLY A C 1
ATOM 776 O O . GLY A 1 101 ? 1.179 -5.159 21.591 1.00 80.88 101 GLY A O 1
ATOM 777 N N . ILE A 1 102 ? 1.691 -5.371 19.413 1.00 87.44 102 ILE A N 1
ATOM 778 C CA . ILE A 1 102 ? 0.743 -4.351 18.926 1.00 87.44 102 ILE A CA 1
ATOM 779 C C . ILE A 1 102 ? -0.256 -4.953 17.934 1.00 87.44 102 ILE A C 1
ATOM 781 O O . ILE A 1 102 ? -1.461 -4.782 18.094 1.00 87.44 102 ILE A O 1
ATOM 785 N N . GLY A 1 103 ? 0.230 -5.639 16.900 1.00 91.19 103 GLY A N 1
ATOM 786 C CA . GLY A 1 103 ? -0.626 -6.221 15.870 1.00 91.19 103 GLY A CA 1
ATOM 787 C C . GLY A 1 103 ? 0.107 -6.465 14.559 1.00 91.19 103 GLY A C 1
ATOM 788 O O . GLY A 1 103 ? 1.330 -6.331 14.462 1.00 91.19 103 GLY A O 1
ATOM 789 N N . ASN A 1 104 ? -0.659 -6.821 13.538 1.00 94.50 104 ASN A N 1
ATOM 790 C CA . ASN A 1 104 ? -0.150 -7.309 12.266 1.00 94.50 104 ASN A CA 1
ATOM 791 C C . ASN A 1 104 ? -0.604 -6.413 11.114 1.00 94.50 104 ASN A C 1
ATOM 793 O O . ASN A 1 104 ? -1.593 -5.683 11.209 1.00 94.50 104 ASN A O 1
ATOM 797 N N . TYR A 1 105 ? 0.131 -6.473 10.007 1.00 95.12 105 TYR A N 1
ATOM 798 C CA . TYR A 1 105 ? -0.289 -5.874 8.753 1.00 95.12 105 TYR A CA 1
ATOM 799 C C . TYR A 1 105 ? -0.031 -6.798 7.567 1.00 95.12 105 TYR A C 1
ATOM 801 O O . TYR A 1 105 ? 0.874 -7.637 7.553 1.00 95.12 105 TYR A O 1
ATOM 809 N N . THR A 1 106 ? -0.823 -6.600 6.522 1.00 95.69 106 THR A N 1
ATOM 810 C CA . THR A 1 106 ? -0.643 -7.212 5.210 1.00 95.69 106 THR A CA 1
ATOM 811 C C . THR A 1 106 ? -0.925 -6.162 4.156 1.00 95.69 106 THR A C 1
ATOM 813 O O . THR A 1 106 ? -2.025 -5.619 4.086 1.00 95.69 106 THR A O 1
ATOM 816 N N . ALA A 1 107 ? 0.073 -5.879 3.330 1.00 96.56 107 ALA A N 1
ATOM 817 C CA . ALA A 1 107 ? -0.033 -4.958 2.217 1.00 96.56 107 ALA A CA 1
ATOM 818 C C . ALA A 1 107 ? 0.202 -5.688 0.897 1.00 96.56 107 ALA A C 1
ATOM 820 O O . ALA A 1 107 ? 1.012 -6.607 0.815 1.00 96.56 107 ALA A O 1
ATOM 821 N N . SER A 1 108 ? -0.519 -5.305 -0.148 1.00 96.88 108 SER A N 1
ATOM 822 C CA . SER A 1 108 ? -0.387 -5.912 -1.471 1.00 96.88 108 SER A CA 1
ATOM 823 C C . SER A 1 108 ? -0.829 -4.957 -2.568 1.00 96.88 108 SER A C 1
ATOM 825 O O . SER A 1 108 ? -1.592 -4.020 -2.331 1.00 96.88 108 SER A O 1
ATOM 827 N N . VAL A 1 109 ? -0.366 -5.201 -3.789 1.00 96.81 109 VAL A N 1
ATOM 828 C CA . VAL A 1 109 ? -0.862 -4.514 -4.979 1.00 96.81 109 VAL A CA 1
ATOM 829 C C . VAL A 1 109 ? -2.156 -5.186 -5.427 1.00 96.81 109 VAL A C 1
ATOM 831 O O . VAL A 1 109 ? -2.171 -6.370 -5.769 1.00 96.81 109 VAL A O 1
ATOM 834 N N . ILE A 1 110 ? -3.236 -4.409 -5.448 1.00 96.75 110 ILE A N 1
ATOM 835 C CA . ILE A 1 110 ? -4.584 -4.845 -5.843 1.00 96.75 110 ILE A CA 1
ATOM 836 C C . ILE A 1 110 ? -5.040 -4.241 -7.171 1.00 96.75 110 ILE A C 1
ATOM 838 O O . ILE A 1 110 ? -6.131 -4.554 -7.634 1.00 96.75 110 ILE A O 1
ATOM 842 N N . GLY A 1 111 ? -4.239 -3.366 -7.771 1.00 95.50 111 GLY A N 1
ATOM 843 C CA . GLY A 1 111 ? -4.540 -2.768 -9.061 1.00 95.50 111 GLY A CA 1
ATOM 844 C C . GLY A 1 111 ? -3.271 -2.321 -9.762 1.00 95.50 111 GLY A C 1
ATOM 845 O O . GLY A 1 111 ? -2.336 -1.817 -9.136 1.00 95.50 111 GLY A O 1
ATOM 846 N N . TYR A 1 112 ? -3.238 -2.528 -11.070 1.00 95.88 112 TYR A N 1
ATOM 847 C CA . TYR A 1 112 ? -2.136 -2.120 -11.921 1.00 95.88 112 TYR A CA 1
ATOM 848 C C . TYR A 1 112 ? -2.677 -1.706 -13.286 1.00 95.88 112 TYR A C 1
ATOM 850 O O . TYR A 1 112 ? -3.318 -2.498 -13.974 1.00 95.88 112 TYR A O 1
ATOM 858 N N . GLU A 1 113 ? -2.392 -0.470 -13.679 1.00 94.50 113 GLU A N 1
ATOM 859 C CA . GLU A 1 113 ? -2.793 0.094 -14.964 1.00 94.50 113 GLU A CA 1
ATOM 860 C C . GLU A 1 113 ? -1.593 0.735 -15.667 1.00 94.50 113 GLU A C 1
ATOM 862 O O . GLU A 1 113 ? -0.653 1.238 -15.039 1.00 94.50 113 GLU A O 1
ATOM 867 N N . GLN A 1 114 ? -1.655 0.761 -16.998 1.00 92.50 114 GLN A N 1
ATOM 868 C CA . GLN A 1 114 ? -0.687 1.439 -17.861 1.00 92.50 114 GLN A CA 1
ATOM 869 C C . GLN A 1 114 ? -1.416 2.527 -18.651 1.00 92.50 114 GLN A C 1
ATOM 871 O O . GLN A 1 114 ? -1.865 2.262 -19.764 1.00 92.50 114 GLN A O 1
ATOM 876 N N . PRO A 1 115 ? -1.601 3.729 -18.073 1.00 90.12 115 PRO A N 1
ATOM 877 C CA . PRO A 1 115 ? -2.281 4.816 -18.772 1.00 90.12 115 PRO A CA 1
ATOM 878 C C . PRO A 1 115 ? -1.557 5.231 -20.057 1.00 90.12 115 PRO A C 1
ATOM 880 O O . PRO A 1 115 ? -2.197 5.610 -21.032 1.00 90.12 115 PRO A O 1
ATOM 883 N N . ASP A 1 116 ? -0.225 5.155 -20.046 1.00 87.00 116 ASP A N 1
ATOM 884 C CA . ASP A 1 116 ? 0.651 5.496 -21.161 1.00 87.00 116 ASP A CA 1
ATOM 885 C C . ASP A 1 116 ? 1.976 4.708 -21.066 1.00 87.00 116 ASP A C 1
ATOM 887 O O . ASP A 1 116 ? 2.203 3.940 -20.123 1.00 87.00 116 ASP A O 1
ATOM 891 N N . SER A 1 117 ? 2.868 4.890 -22.044 1.00 83.19 117 SER A N 1
ATOM 892 C CA . SER A 1 117 ? 4.154 4.181 -22.107 1.00 83.19 117 SER A CA 1
ATOM 893 C C . SER A 1 117 ? 5.109 4.518 -20.953 1.00 83.19 117 SER A C 1
ATOM 895 O O . SER A 1 117 ? 5.890 3.654 -20.552 1.00 83.19 117 SER A O 1
ATOM 897 N N . 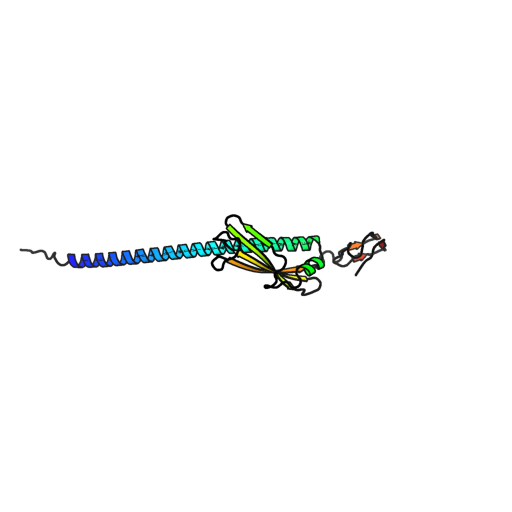TYR A 1 118 ? 5.009 5.709 -20.361 1.00 82.88 118 TYR A N 1
ATOM 898 C CA . TYR A 1 118 ? 5.929 6.256 -19.355 1.00 82.88 118 TYR A CA 1
ATOM 899 C C . TYR A 1 118 ? 5.381 6.234 -17.924 1.00 82.88 118 TYR A C 1
ATOM 901 O O . TYR A 1 118 ? 6.141 6.453 -16.982 1.00 82.88 118 TYR A O 1
ATOM 909 N N . THR A 1 119 ? 4.089 5.965 -17.752 1.00 88.69 119 THR A N 1
ATOM 910 C CA . THR A 1 119 ? 3.381 5.984 -16.475 1.00 88.69 119 THR A CA 1
ATOM 911 C C . THR A 1 119 ? 2.902 4.587 -16.124 1.00 88.69 119 THR A C 1
ATOM 913 O O . THR A 1 119 ? 2.282 3.896 -16.934 1.00 88.69 119 THR A O 1
ATOM 916 N N . ARG A 1 120 ? 3.134 4.174 -14.879 1.00 91.62 120 ARG A N 1
ATOM 917 C CA . ARG A 1 120 ? 2.513 2.995 -14.269 1.00 91.62 120 ARG A CA 1
ATOM 918 C C . ARG A 1 120 ? 1.720 3.425 -13.055 1.00 91.62 120 ARG A C 1
ATOM 920 O O . ARG A 1 120 ? 2.287 3.977 -12.114 1.00 91.62 120 ARG A O 1
ATOM 927 N N . ARG A 1 121 ? 0.414 3.178 -13.087 1.00 94.44 121 ARG A N 1
ATOM 928 C CA . ARG A 1 121 ? -0.479 3.452 -11.966 1.00 94.44 121 ARG A CA 1
ATOM 929 C C . ARG A 1 121 ? -0.637 2.179 -11.156 1.00 94.44 121 ARG A C 1
ATOM 931 O O . ARG A 1 121 ? -1.027 1.145 -11.694 1.00 94.44 121 ARG A O 1
ATOM 938 N N . ILE A 1 122 ? -0.307 2.262 -9.878 1.00 95.44 122 ILE A N 1
ATOM 939 C CA . ILE A 1 122 ? -0.305 1.128 -8.961 1.00 95.44 122 ILE A CA 1
ATOM 940 C C . ILE A 1 122 ? -1.254 1.458 -7.819 1.00 95.44 122 ILE A C 1
ATOM 942 O O . ILE A 1 122 ? -1.114 2.499 -7.178 1.00 95.44 122 ILE A O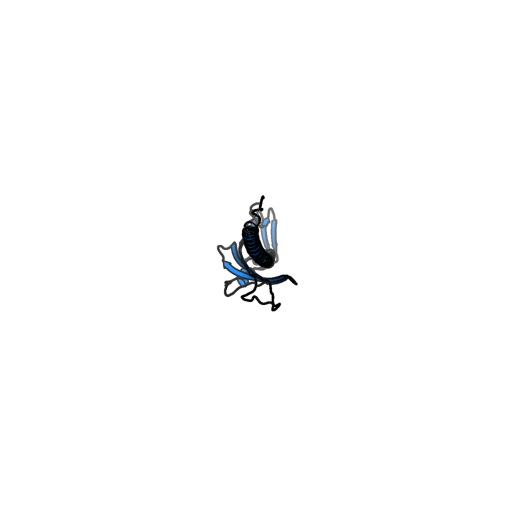 1
ATOM 946 N N . THR A 1 123 ? -2.204 0.563 -7.565 1.00 96.75 123 THR A N 1
ATOM 947 C CA . THR A 1 123 ? -3.105 0.628 -6.416 1.00 96.75 123 THR A CA 1
ATOM 948 C C . THR A 1 123 ? -2.682 -0.418 -5.404 1.00 96.75 123 THR A C 1
ATOM 950 O O . THR A 1 123 ? -2.699 -1.622 -5.670 1.00 96.75 123 THR A O 1
ATOM 953 N N . VAL A 1 124 ? -2.300 0.057 -4.230 1.00 97.00 124 VAL A N 1
ATOM 954 C CA . VAL A 1 124 ? -1.895 -0.745 -3.087 1.00 97.00 124 VAL A CA 1
ATOM 955 C C . VAL A 1 124 ? -3.016 -0.739 -2.063 1.00 97.00 124 VAL A C 1
ATOM 957 O O . VAL A 1 124 ? -3.591 0.308 -1.782 1.00 97.00 124 VAL A O 1
ATOM 960 N N . ARG A 1 125 ? -3.274 -1.904 -1.476 1.00 97.31 125 ARG A N 1
ATOM 961 C CA . ARG A 1 125 ? -4.110 -2.070 -0.293 1.00 97.31 125 ARG A CA 1
ATOM 962 C C . ARG A 1 125 ? -3.246 -2.520 0.864 1.00 97.31 125 ARG A C 1
ATOM 964 O O . ARG A 1 125 ? -2.540 -3.519 0.736 1.00 97.31 125 ARG A O 1
ATOM 971 N N . SER A 1 126 ? -3.345 -1.829 1.988 1.00 97.00 126 SER A N 1
ATOM 972 C CA . SER A 1 126 ? -2.764 -2.239 3.260 1.00 97.00 126 SER A CA 1
ATOM 973 C C . SER A 1 126 ? -3.867 -2.485 4.278 1.00 97.00 126 SER A C 1
ATOM 975 O O . SER A 1 126 ? -4.765 -1.663 4.438 1.00 97.00 126 SER A O 1
ATOM 977 N N . VAL A 1 127 ? -3.809 -3.627 4.951 1.00 95.81 127 VAL A N 1
ATOM 978 C CA . VAL A 1 127 ? -4.730 -4.020 6.016 1.00 95.81 127 VAL A CA 1
ATOM 979 C C . VAL A 1 127 ? -3.925 -4.151 7.297 1.00 95.81 127 VAL A C 1
ATOM 981 O O . VAL A 1 127 ? -3.003 -4.962 7.349 1.00 95.81 127 VAL A O 1
ATOM 984 N N . GLY A 1 128 ? -4.264 -3.362 8.312 1.00 96.06 128 GLY A N 1
ATOM 985 C CA . GLY A 1 128 ? -3.690 -3.441 9.654 1.00 96.06 128 GLY A CA 1
ATOM 986 C C . GLY A 1 128 ? -4.737 -3.937 10.639 1.00 96.06 128 GLY A C 1
ATOM 987 O O . GLY A 1 128 ? -5.883 -3.487 10.583 1.00 96.06 128 GLY A O 1
ATOM 988 N N . TRP A 1 129 ? -4.375 -4.868 11.519 1.00 95.56 129 TRP A N 1
ATOM 989 C CA . TRP A 1 129 ? -5.298 -5.412 12.514 1.00 95.56 129 TRP A CA 1
ATOM 990 C C . TRP A 1 129 ? -4.617 -5.775 13.826 1.00 95.56 129 TRP A C 1
ATOM 992 O O . TRP A 1 129 ? -3.422 -6.075 13.876 1.00 95.56 129 TRP A O 1
ATOM 1002 N N . ILE A 1 130 ? -5.406 -5.735 14.895 1.00 94.00 130 ILE A N 1
ATOM 1003 C CA . ILE A 1 130 ? -4.981 -6.148 16.230 1.00 94.00 130 ILE A CA 1
ATOM 1004 C C . ILE A 1 130 ? -5.368 -7.611 16.407 1.00 94.00 130 ILE A C 1
ATOM 1006 O O . ILE A 1 130 ? -6.550 -7.928 16.531 1.00 94.00 130 ILE A O 1
ATOM 1010 N N . ASP A 1 131 ? -4.355 -8.468 16.426 1.00 89.75 131 ASP A N 1
ATOM 1011 C CA . ASP A 1 131 ? -4.486 -9.905 16.638 1.00 89.75 131 ASP A CA 1
ATOM 1012 C C . ASP A 1 131 ? -4.673 -10.185 18.135 1.00 89.75 131 ASP A C 1
ATOM 1014 O O . ASP A 1 131 ? -3.729 -10.114 18.924 1.00 89.75 131 ASP A O 1
ATOM 1018 N N . ARG A 1 132 ? -5.924 -10.401 18.549 1.00 87.62 132 ARG A N 1
ATOM 1019 C CA . ARG A 1 132 ? -6.292 -10.548 19.969 1.00 87.62 132 ARG A CA 1
ATOM 1020 C C . ARG A 1 132 ? -6.128 -11.978 20.469 1.00 87.62 132 ARG A C 1
ATOM 1022 O O . ARG A 1 132 ? -6.114 -12.186 21.682 1.00 87.62 132 ARG A O 1
ATOM 1029 N N . ASN A 1 133 ? -6.090 -12.952 19.565 1.00 88.00 133 ASN A N 1
ATOM 1030 C CA . ASN A 1 133 ? -5.954 -14.370 19.897 1.00 88.00 133 ASN A CA 1
ATOM 1031 C C . ASN A 1 133 ? -4.584 -14.951 19.507 1.00 88.00 133 ASN A C 1
ATOM 1033 O O . ASN A 1 133 ? -4.353 -16.139 19.733 1.00 88.00 133 ASN A O 1
ATOM 1037 N N . GLU A 1 134 ? -3.696 -14.110 18.978 1.00 85.31 134 GLU A N 1
ATOM 1038 C CA . GLU A 1 134 ? -2.318 -14.408 18.591 1.00 85.31 134 GLU A CA 1
ATOM 1039 C C . GLU A 1 134 ? -2.212 -15.535 17.550 1.00 85.31 134 GLU A C 1
ATOM 1041 O O . GLU A 1 134 ? -1.249 -16.307 17.537 1.00 85.31 134 GLU A O 1
ATOM 1046 N N . ASN A 1 135 ? -3.208 -15.656 16.667 1.00 87.31 135 ASN A N 1
ATOM 1047 C CA . ASN A 1 135 ? -3.239 -16.703 15.644 1.00 87.31 135 ASN A CA 1
ATOM 1048 C C . ASN A 1 135 ? -2.592 -16.279 14.309 1.00 87.31 135 ASN A C 1
ATOM 1050 O O . ASN A 1 135 ? -2.460 -17.104 13.398 1.00 87.31 135 ASN A O 1
ATOM 1054 N N . GLY A 1 136 ? -2.181 -15.013 14.179 1.00 83.06 136 GLY A N 1
ATOM 1055 C CA . GLY A 1 136 ? -1.555 -14.446 12.985 1.00 83.06 136 GLY A CA 1
ATOM 1056 C C . GLY A 1 136 ? -2.495 -14.276 11.787 1.00 83.06 136 GLY A C 1
ATOM 1057 O O . GLY A 1 136 ? -2.034 -13.951 10.691 1.00 83.06 136 GLY A O 1
ATOM 1058 N N . GLN A 1 137 ? -3.793 -14.504 11.963 1.00 86.75 137 GLN A N 1
ATOM 1059 C CA . GLN A 1 137 ? -4.830 -14.348 10.950 1.00 86.75 137 GLN A CA 1
ATOM 1060 C C . GLN A 1 137 ? -5.721 -13.160 11.301 1.00 86.75 137 GLN A C 1
ATOM 1062 O O . GLN A 1 137 ? -5.696 -12.652 12.413 1.00 86.75 137 GLN A O 1
ATOM 1067 N N . LEU A 1 138 ? -6.454 -12.663 10.307 1.00 88.00 138 LEU A N 1
ATOM 1068 C CA . LEU A 1 138 ? -7.443 -11.620 10.529 1.00 88.00 138 LEU A CA 1
ATOM 1069 C C . LEU A 1 138 ? -8.802 -12.268 10.773 1.00 88.00 138 LEU A C 1
ATOM 1071 O O . LEU A 1 138 ? -9.407 -12.797 9.834 1.00 88.00 138 LEU A O 1
ATOM 1075 N N . ASP A 1 139 ? -9.310 -12.148 11.994 1.00 90.38 139 ASP A N 1
ATOM 1076 C CA . ASP A 1 139 ? -10.624 -12.670 12.354 1.00 90.38 139 ASP A CA 1
ATOM 1077 C C . ASP A 1 139 ? -11.743 -11.626 12.218 1.00 90.38 139 ASP A C 1
ATOM 1079 O O . ASP A 1 139 ? -11.540 -10.411 12.241 1.00 90.38 139 ASP A O 1
ATOM 1083 N N . ALA A 1 140 ? -12.988 -12.096 12.082 1.00 86.81 140 ALA A N 1
ATOM 1084 C CA . ALA A 1 140 ? -14.149 -11.226 11.863 1.00 86.81 140 ALA A CA 1
ATOM 1085 C C . ALA A 1 140 ? -14.429 -10.246 13.021 1.00 86.81 140 ALA A C 1
ATOM 1087 O O . ALA A 1 140 ? -15.049 -9.207 12.799 1.00 86.81 140 ALA A O 1
ATOM 1088 N N . ASN A 1 141 ? -13.979 -10.578 14.235 1.00 86.88 141 ASN A N 1
ATOM 1089 C CA . ASN A 1 141 ? -14.226 -9.807 15.456 1.00 86.88 141 ASN A CA 1
ATOM 1090 C C . ASN A 1 141 ? -13.037 -8.929 15.872 1.00 86.88 141 ASN A C 1
ATOM 1092 O O . ASN A 1 141 ? -13.058 -8.342 16.958 1.00 86.88 141 ASN A O 1
ATOM 1096 N N . GLU A 1 142 ? -11.996 -8.859 15.048 1.00 91.69 142 GLU A N 1
ATOM 1097 C CA . GLU A 1 142 ? -10.793 -8.104 15.365 1.00 91.69 142 GLU A CA 1
ATOM 1098 C C . GLU A 1 142 ? -10.856 -6.679 14.820 1.00 91.69 142 GLU A C 1
ATOM 1100 O O . GLU A 1 142 ? -11.322 -6.457 13.694 1.00 91.69 142 GLU A O 1
ATOM 1105 N N . PRO A 1 143 ? -10.385 -5.688 15.601 1.00 92.19 143 PRO A N 1
ATOM 1106 C CA . PRO A 1 143 ? -10.226 -4.336 15.099 1.00 92.19 143 PRO A CA 1
ATOM 1107 C C . PRO A 1 143 ? -9.280 -4.330 13.901 1.00 92.19 143 PRO A C 1
ATOM 1109 O O . PRO A 1 143 ? -8.140 -4.790 13.991 1.00 92.19 143 PRO A O 1
ATOM 1112 N N . ARG A 1 144 ? -9.756 -3.781 12.784 1.00 94.88 144 ARG A N 1
ATOM 1113 C CA . ARG A 1 144 ? -8.994 -3.670 11.543 1.00 94.88 144 ARG A CA 1
ATOM 1114 C C . ARG A 1 144 ? -9.235 -2.340 10.861 1.00 94.88 144 ARG A C 1
ATOM 1116 O O . ARG A 1 144 ? -10.330 -1.785 10.946 1.00 94.88 144 ARG A O 1
ATOM 1123 N N . GLN A 1 145 ? -8.235 -1.897 10.119 1.00 96.00 145 GLN A N 1
ATOM 1124 C CA . GLN A 1 145 ? -8.333 -0.787 9.187 1.00 96.00 145 GLN A CA 1
ATOM 1125 C C . GLN A 1 145 ? -7.756 -1.184 7.835 1.00 96.00 145 GLN A C 1
ATOM 1127 O O . GLN A 1 145 ? -6.840 -2.005 7.745 1.00 96.00 145 GLN A O 1
ATOM 1132 N N . VAL A 1 146 ? -8.336 -0.620 6.779 1.00 95.94 146 VAL A N 1
ATOM 1133 C CA . VAL A 1 146 ? -7.948 -0.881 5.392 1.00 95.94 146 VAL A CA 1
ATOM 1134 C C . VAL A 1 146 ? -7.670 0.448 4.716 1.00 95.94 146 VAL A C 1
ATOM 1136 O O . VAL A 1 146 ? -8.533 1.321 4.682 1.00 95.94 146 VAL A O 1
ATOM 1139 N N . ILE A 1 147 ? -6.477 0.577 4.150 1.00 96.50 147 ILE A N 1
ATOM 1140 C CA . ILE A 1 147 ? -6.044 1.762 3.422 1.00 96.50 147 ILE A CA 1
ATOM 1141 C C . ILE A 1 147 ? -5.751 1.359 1.988 1.00 96.50 147 ILE A C 1
ATOM 1143 O O . ILE A 1 147 ? -4.872 0.534 1.737 1.00 96.50 147 ILE A O 1
ATOM 1147 N N . ASP A 1 148 ? -6.457 1.991 1.057 1.00 96.69 148 ASP A N 1
ATOM 1148 C CA . ASP A 1 148 ? -6.181 1.886 -0.368 1.00 96.69 148 ASP A CA 1
ATOM 1149 C C . ASP A 1 148 ? -5.516 3.174 -0.844 1.00 96.69 148 ASP A C 1
ATOM 1151 O O . ASP A 1 148 ? -6.080 4.263 -0.728 1.00 96.69 148 ASP A O 1
ATOM 1155 N N . GLN A 1 149 ? -4.320 3.052 -1.412 1.00 96.19 149 GLN A N 1
ATOM 1156 C CA . GLN A 1 149 ? -3.597 4.171 -1.997 1.00 96.19 149 GLN A CA 1
ATOM 1157 C C . GLN A 1 149 ? -3.255 3.863 -3.445 1.00 96.19 149 GLN A C 1
ATOM 1159 O O . GLN A 1 149 ? -2.749 2.793 -3.773 1.00 96.19 149 GLN A O 1
ATOM 1164 N N . THR A 1 150 ? -3.488 4.839 -4.316 1.00 95.81 150 THR A N 1
ATOM 1165 C CA . THR A 1 150 ? -3.038 4.779 -5.705 1.00 95.81 150 THR A CA 1
ATOM 1166 C C . THR A 1 150 ? -1.946 5.809 -5.929 1.00 95.81 150 THR A C 1
ATOM 1168 O O . THR A 1 150 ? -2.112 6.975 -5.574 1.00 95.81 150 THR A O 1
ATOM 1171 N N . PHE A 1 151 ? -0.842 5.392 -6.538 1.00 93.44 151 PHE A N 1
ATOM 1172 C CA . PHE A 1 151 ? 0.242 6.282 -6.940 1.00 93.44 151 PHE A CA 1
ATOM 1173 C C . PHE A 1 151 ? 0.712 5.967 -8.359 1.00 93.44 151 PHE A C 1
ATOM 1175 O O . PHE A 1 151 ? 0.481 4.880 -8.892 1.00 93.44 151 PHE A O 1
ATOM 1182 N N . ASN A 1 152 ? 1.378 6.943 -8.973 1.00 92.56 152 ASN A N 1
ATOM 1183 C CA . ASN A 1 152 ? 1.930 6.822 -10.315 1.00 92.56 152 ASN A CA 1
ATOM 1184 C C . ASN A 1 152 ? 3.459 6.792 -10.238 1.00 92.56 152 ASN A C 1
ATOM 1186 O O . ASN A 1 152 ? 4.070 7.684 -9.652 1.00 92.56 152 ASN A O 1
ATOM 1190 N N . LEU A 1 153 ? 4.072 5.797 -10.870 1.00 89.75 153 LEU A N 1
ATOM 1191 C CA . LEU A 1 153 ? 5.495 5.796 -11.190 1.00 89.75 153 LEU A CA 1
ATOM 1192 C C . LEU A 1 153 ? 5.664 6.314 -12.613 1.00 89.75 153 LEU A C 1
ATOM 1194 O O . LEU A 1 153 ? 5.026 5.796 -13.529 1.00 89.75 153 LEU A O 1
ATOM 1198 N N . GLN A 1 154 ? 6.502 7.332 -12.793 1.00 86.81 154 GLN A N 1
ATOM 1199 C CA . GLN A 1 154 ? 6.723 7.970 -14.088 1.00 86.81 154 GLN A CA 1
ATOM 1200 C C . GLN A 1 154 ? 8.210 8.042 -14.422 1.00 86.81 154 GLN A C 1
ATOM 1202 O O . GLN A 1 154 ? 9.015 8.487 -13.604 1.00 86.81 154 GLN A O 1
ATOM 1207 N N . LEU A 1 155 ? 8.559 7.633 -15.642 1.00 80.88 155 LEU A N 1
ATOM 1208 C CA . LEU A 1 155 ? 9.860 7.893 -16.260 1.00 80.88 155 LEU A CA 1
ATOM 1209 C C . LEU A 1 155 ? 9.715 9.122 -17.162 1.00 80.88 155 LEU A C 1
ATOM 1211 O O . LEU A 1 155 ? 9.540 9.009 -18.371 1.00 80.88 155 LEU A O 1
ATOM 1215 N N . THR A 1 156 ? 9.720 10.302 -16.545 1.00 71.56 156 THR A N 1
ATOM 1216 C CA . THR A 1 156 ? 9.649 11.589 -17.249 1.00 71.56 156 THR A CA 1
ATOM 1217 C C . THR A 1 156 ? 11.051 12.151 -17.470 1.00 71.56 156 THR A C 1
ATOM 1219 O O . THR A 1 156 ? 11.922 12.030 -16.607 1.00 71.56 156 THR A O 1
ATOM 1222 N N . ARG A 1 157 ? 11.254 12.798 -18.622 1.00 64.12 157 ARG A N 1
ATOM 1223 C CA . ARG A 1 157 ? 12.482 13.536 -18.953 1.00 64.12 157 ARG A CA 1
ATOM 1224 C C . ARG A 1 157 ? 12.754 14.673 -17.960 1.00 64.12 157 ARG A C 1
ATOM 1226 O O . ARG A 1 157 ? 11.826 15.306 -17.459 1.00 64.12 157 ARG A O 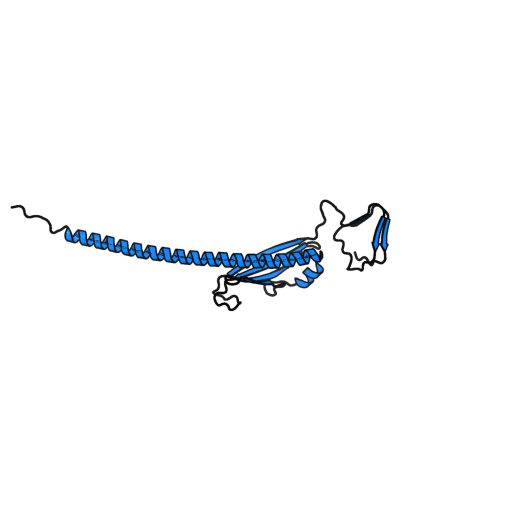1
ATOM 1233 N N . SER A 1 158 ? 14.030 14.950 -17.697 1.00 63.44 158 SER A N 1
ATOM 1234 C CA . SER A 1 158 ? 14.434 16.101 -16.879 1.00 63.44 158 SER A CA 1
ATOM 1235 C C . SER A 1 158 ? 14.018 17.409 -17.559 1.00 63.44 158 SER A C 1
ATOM 1237 O O . SER A 1 158 ? 14.189 17.557 -18.762 1.00 63.44 158 SER A O 1
ATOM 1239 N N . SER A 1 159 ? 13.492 18.372 -16.795 1.00 64.12 159 SER A N 1
ATOM 1240 C CA . SER A 1 159 ? 13.106 19.695 -17.316 1.00 64.12 159 SER A CA 1
ATOM 1241 C C . SER A 1 159 ? 14.280 20.670 -17.454 1.00 64.12 159 SER A C 1
ATOM 1243 O O . SER A 1 159 ? 14.093 21.788 -17.922 1.00 64.12 159 SER A O 1
ATOM 1245 N N . VAL A 1 160 ? 15.465 20.291 -16.961 1.00 64.94 160 VAL A N 1
ATOM 1246 C CA . VAL A 1 160 ? 16.675 21.137 -16.948 1.00 64.94 160 VAL A CA 1
ATOM 1247 C C . VAL A 1 160 ? 17.689 20.670 -17.991 1.00 64.94 160 VAL A C 1
ATOM 1249 O O . VAL A 1 160 ? 18.400 21.484 -18.573 1.00 64.94 160 VAL A O 1
ATOM 1252 N N . PHE A 1 161 ? 17.734 19.364 -18.251 1.00 59.91 161 PHE A N 1
ATOM 1253 C CA . PHE A 1 161 ? 18.533 18.768 -19.313 1.00 59.91 161 PHE A CA 1
ATOM 1254 C C . PHE A 1 161 ? 17.607 17.906 -20.164 1.00 59.91 161 PHE A C 1
ATOM 1256 O O . PHE A 1 161 ? 17.211 16.825 -19.735 1.00 59.91 161 PHE A O 1
ATOM 1263 N N . ASP A 1 162 ? 17.271 18.387 -21.362 1.00 62.72 162 ASP A N 1
ATOM 1264 C CA . ASP A 1 162 ? 16.384 17.666 -22.288 1.00 62.72 162 ASP A CA 1
ATOM 1265 C C . ASP A 1 162 ? 16.992 16.341 -22.781 1.00 62.72 162 ASP A C 1
ATOM 1267 O O . ASP A 1 162 ? 16.267 15.463 -23.243 1.00 62.72 162 ASP A O 1
ATOM 127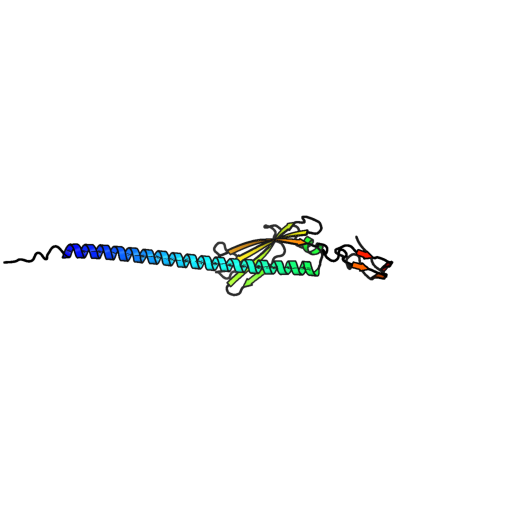1 N N . TYR A 1 163 ? 18.314 16.177 -22.647 1.00 67.69 163 TYR A N 1
ATOM 1272 C CA . TYR A 1 163 ? 19.044 14.998 -23.100 1.00 67.69 163 TYR A CA 1
ATOM 1273 C C . TYR A 1 163 ? 19.538 14.164 -21.919 1.00 67.69 163 TYR A C 1
ATOM 1275 O O . TYR A 1 163 ? 20.213 14.672 -21.022 1.00 67.69 163 TYR A O 1
ATOM 1283 N N . ALA A 1 164 ? 19.255 12.863 -21.956 1.00 71.19 164 ALA A N 1
ATOM 1284 C CA . ALA A 1 164 ? 19.788 11.888 -21.011 1.00 71.19 164 ALA A CA 1
ATOM 1285 C C . ALA A 1 164 ? 21.297 11.656 -21.218 1.00 71.19 164 ALA A C 1
ATOM 1287 O O . ALA A 1 164 ? 22.010 11.325 -20.272 1.00 71.19 164 ALA A O 1
ATOM 1288 N N . TYR A 1 165 ? 21.793 11.877 -22.440 1.00 74.38 165 TYR A N 1
ATOM 1289 C CA . TYR A 1 165 ? 23.219 11.863 -22.756 1.00 74.38 165 TYR A CA 1
ATOM 1290 C C . TYR A 1 165 ? 23.558 12.954 -23.776 1.00 74.38 165 TYR A C 1
ATOM 1292 O O . TYR A 1 165 ? 22.887 13.087 -24.803 1.00 74.38 165 TYR A O 1
ATOM 1300 N N . PHE A 1 166 ? 24.606 13.729 -23.492 1.00 76.12 166 PHE A N 1
ATOM 1301 C CA . PHE A 1 166 ? 25.059 14.830 -24.338 1.00 76.12 166 PHE A CA 1
ATOM 1302 C C . PHE A 1 166 ? 26.543 14.687 -24.679 1.00 76.12 166 PHE A C 1
ATOM 1304 O O . PHE A 1 166 ? 27.399 14.681 -23.794 1.00 76.12 166 PHE A O 1
ATOM 1311 N N . VAL A 1 167 ? 26.842 14.619 -25.976 1.00 79.00 167 VAL A N 1
ATOM 1312 C CA . VAL A 1 167 ? 28.203 14.573 -26.520 1.00 79.00 167 VAL A CA 1
ATOM 1313 C C . VAL A 1 167 ? 28.494 15.880 -27.241 1.00 79.00 167 VAL A C 1
ATOM 1315 O O . VAL A 1 167 ? 27.844 16.217 -28.229 1.00 79.00 167 VAL A O 1
ATOM 1318 N N . ASN A 1 168 ? 29.495 16.621 -26.769 1.00 77.19 168 ASN A N 1
ATOM 1319 C CA . ASN A 1 168 ? 29.822 17.918 -27.359 1.00 77.19 168 ASN A CA 1
ATOM 1320 C C . ASN A 1 168 ? 30.846 17.846 -28.507 1.00 77.19 168 ASN A C 1
ATOM 1322 O O . ASN A 1 168 ? 30.765 18.660 -29.416 1.00 77.19 168 ASN A O 1
ATOM 1326 N N . ASN A 1 169 ? 31.809 16.912 -28.470 1.00 78.38 169 ASN A N 1
ATOM 1327 C CA . ASN A 1 169 ? 32.907 16.865 -29.452 1.00 78.38 169 ASN A CA 1
ATOM 1328 C C . ASN A 1 169 ? 33.182 15.460 -30.016 1.00 78.38 169 ASN A C 1
ATOM 1330 O O . ASN A 1 169 ? 33.021 15.230 -31.202 1.00 78.38 169 ASN A O 1
ATOM 1334 N N . HIS A 1 170 ? 33.573 14.499 -29.183 1.00 80.19 170 HIS A N 1
ATOM 1335 C CA . HIS A 1 170 ? 33.694 13.106 -29.609 1.00 80.19 170 HIS A CA 1
ATOM 1336 C C . HIS A 1 170 ? 33.207 12.217 -28.474 1.00 80.19 170 HIS A C 1
ATOM 1338 O O . HIS A 1 170 ? 33.621 12.402 -27.327 1.00 80.19 170 HIS A O 1
ATOM 1344 N N . GLY A 1 171 ? 32.314 11.283 -28.776 1.00 82.25 171 GLY A N 1
ATOM 1345 C CA . GLY A 1 171 ? 31.741 10.376 -27.791 1.00 82.25 171 GLY A CA 1
ATOM 1346 C C . GLY A 1 171 ? 31.508 9.005 -28.389 1.00 82.25 171 GLY A C 1
ATOM 1347 O O . GLY A 1 171 ? 31.311 8.856 -29.593 1.00 82.25 171 GLY A O 1
ATOM 1348 N N . TRP A 1 172 ? 31.541 7.991 -27.541 1.00 84.81 172 TRP A N 1
ATOM 1349 C CA . TRP A 1 172 ? 31.234 6.640 -27.963 1.00 84.81 172 TRP A CA 1
ATOM 1350 C C . TRP A 1 172 ? 30.513 5.882 -26.862 1.00 84.81 172 TRP A C 1
ATOM 1352 O O . TRP A 1 172 ? 30.683 6.163 -25.675 1.00 84.81 172 TRP A O 1
ATOM 1362 N N . LEU A 1 173 ? 29.709 4.915 -27.283 1.00 85.12 173 LEU A N 1
ATOM 1363 C CA . LEU A 1 173 ? 29.195 3.864 -26.421 1.00 85.12 173 LEU A CA 1
ATOM 1364 C C . LEU A 1 173 ? 29.866 2.567 -26.868 1.00 85.12 173 LEU A C 1
ATOM 1366 O O . LEU A 1 173 ? 29.800 2.239 -28.051 1.00 85.12 173 LEU A O 1
ATOM 1370 N N . ASP A 1 174 ? 30.537 1.871 -25.952 1.00 87.94 174 ASP A N 1
ATOM 1371 C CA . ASP A 1 174 ? 31.270 0.636 -26.247 1.00 87.94 174 ASP A CA 1
ATOM 1372 C C . ASP A 1 174 ? 30.856 -0.497 -25.308 1.00 87.94 174 ASP A C 1
ATOM 1374 O O . ASP A 1 174 ? 30.599 -0.261 -24.126 1.00 87.94 174 ASP A O 1
ATOM 1378 N N . GLY A 1 175 ? 30.794 -1.715 -25.843 1.00 85.25 175 GLY A N 1
ATOM 1379 C CA . GLY A 1 175 ? 30.651 -2.941 -25.057 1.00 85.25 175 GLY A CA 1
ATOM 1380 C C . GLY A 1 175 ? 29.303 -3.117 -24.353 1.00 85.25 175 GLY A C 1
ATOM 1381 O O . GLY A 1 175 ? 29.279 -3.505 -23.186 1.00 85.25 175 GLY A O 1
ATOM 1382 N N . PHE A 1 176 ? 28.186 -2.853 -25.037 1.00 83.12 176 PHE A N 1
ATOM 1383 C CA . PHE A 1 176 ? 26.838 -3.056 -24.487 1.00 83.12 176 PHE A CA 1
ATOM 1384 C C . PHE A 1 176 ? 25.960 -3.943 -25.383 1.00 83.12 176 PHE A C 1
ATOM 1386 O O . PHE A 1 176 ? 25.900 -3.774 -26.601 1.00 83.12 176 PHE A O 1
ATOM 1393 N N . GLY A 1 177 ? 25.233 -4.886 -24.785 1.00 78.94 177 GLY A N 1
ATOM 1394 C CA . GLY A 1 177 ? 24.177 -5.643 -25.453 1.00 78.94 177 GLY A CA 1
ATOM 1395 C C . GLY A 1 177 ? 22.849 -4.883 -25.520 1.00 78.94 177 GLY A C 1
ATOM 1396 O O . GLY A 1 177 ? 22.696 -3.796 -24.961 1.00 78.94 177 GLY A O 1
ATOM 1397 N N . ALA A 1 178 ? 21.853 -5.500 -26.162 1.00 74.88 178 ALA A N 1
ATOM 1398 C CA . ALA A 1 178 ? 20.516 -4.931 -26.387 1.00 74.88 178 ALA A CA 1
ATOM 1399 C C . ALA A 1 178 ? 19.769 -4.514 -25.103 1.00 74.88 178 ALA A C 1
ATOM 1401 O O . ALA A 1 178 ? 18.874 -3.671 -25.137 1.00 74.88 178 ALA A O 1
ATOM 1402 N N . SER A 1 179 ? 20.125 -5.104 -23.962 1.00 74.31 179 SER A N 1
ATOM 1403 C CA . SER A 1 179 ? 19.487 -4.867 -22.664 1.00 74.31 179 SER A CA 1
ATOM 1404 C C . SER A 1 179 ? 20.350 -4.110 -21.657 1.00 74.31 179 SER A C 1
ATOM 1406 O O . SER A 1 179 ? 19.837 -3.768 -20.590 1.00 74.31 179 SER A O 1
ATOM 1408 N N . ASP A 1 180 ? 21.627 -3.880 -21.966 1.00 76.50 180 ASP A N 1
ATOM 1409 C CA . ASP A 1 180 ? 22.635 -3.527 -20.957 1.00 76.50 180 ASP A CA 1
ATOM 1410 C C . ASP A 1 180 ? 22.777 -2.015 -20.792 1.00 76.50 180 ASP A C 1
ATOM 1412 O O . ASP A 1 180 ? 22.982 -1.519 -19.684 1.00 76.50 180 ASP A O 1
ATOM 1416 N N . LEU A 1 181 ? 22.613 -1.276 -21.890 1.00 76.88 181 LEU A N 1
ATOM 1417 C CA . LEU A 1 181 ? 22.587 0.177 -21.885 1.00 76.88 181 LEU A CA 1
ATOM 1418 C C . LEU A 1 181 ? 21.164 0.668 -22.134 1.00 76.88 181 LEU A C 1
ATOM 1420 O O . LEU A 1 181 ? 20.620 0.521 -23.226 1.00 76.88 181 LEU A O 1
ATOM 1424 N N . VAL A 1 182 ? 20.572 1.277 -21.110 1.00 75.31 182 VAL A N 1
ATOM 1425 C CA . VAL A 1 182 ? 19.191 1.763 -21.145 1.00 75.31 182 VAL A CA 1
ATOM 1426 C C . VAL A 1 182 ? 19.213 3.264 -20.929 1.00 75.31 182 VAL A C 1
ATOM 1428 O O . VAL A 1 182 ? 19.608 3.743 -19.866 1.00 75.31 182 VAL A O 1
ATOM 1431 N N . VAL A 1 183 ? 18.784 4.008 -21.944 1.00 76.56 183 VAL A N 1
ATOM 1432 C CA . VAL A 1 183 ? 18.738 5.468 -21.905 1.00 76.56 183 VAL A CA 1
ATOM 1433 C C . VAL A 1 183 ? 17.281 5.914 -21.919 1.00 76.56 183 VAL A C 1
ATOM 1435 O O . VAL A 1 183 ? 16.586 5.797 -22.921 1.00 76.56 183 VAL A O 1
ATOM 1438 N N . ASN A 1 184 ? 16.810 6.421 -20.781 1.00 71.75 184 ASN A N 1
ATOM 1439 C CA . ASN A 1 184 ? 15.439 6.904 -20.615 1.00 71.75 184 ASN A CA 1
ATOM 1440 C C . ASN A 1 184 ? 15.345 8.403 -20.953 1.00 71.75 184 ASN A C 1
ATOM 1442 O O . ASN A 1 184 ? 15.182 9.240 -20.064 1.00 71.75 184 ASN A O 1
ATOM 1446 N N . GLY A 1 185 ? 15.495 8.743 -22.235 1.00 74.12 185 GLY A N 1
ATOM 1447 C CA . GLY A 1 185 ? 15.410 10.114 -22.747 1.00 74.12 185 GLY A CA 1
ATOM 1448 C C . GLY A 1 185 ? 16.183 10.303 -24.051 1.00 74.12 185 GLY A C 1
ATOM 1449 O O . GLY A 1 185 ? 16.769 9.357 -24.573 1.00 74.12 185 GLY A O 1
ATOM 1450 N N . ASP A 1 186 ? 16.204 11.532 -24.564 1.00 73.25 186 ASP A N 1
ATOM 1451 C CA . ASP A 1 186 ? 16.866 11.829 -25.834 1.00 73.25 186 ASP A CA 1
ATOM 1452 C C . ASP A 1 186 ? 18.395 11.810 -25.682 1.00 73.25 186 ASP A C 1
ATOM 1454 O O . ASP A 1 186 ? 18.953 12.244 -24.670 1.00 73.25 186 ASP A O 1
ATOM 1458 N N . MET A 1 187 ? 19.093 11.338 -26.712 1.00 78.25 187 MET A N 1
ATOM 1459 C CA . MET A 1 187 ? 20.547 11.450 -26.828 1.00 78.25 187 MET A CA 1
ATOM 1460 C C . MET A 1 187 ? 20.892 12.470 -27.909 1.00 78.25 187 MET A C 1
ATOM 1462 O O . MET A 1 187 ? 20.353 12.407 -29.013 1.00 78.25 187 MET A O 1
ATOM 1466 N N . ARG A 1 188 ? 21.818 13.390 -27.617 1.00 77.12 188 ARG A N 1
ATOM 1467 C CA . ARG A 1 188 ? 22.319 14.362 -28.599 1.00 77.12 188 ARG A CA 1
ATOM 1468 C C . ARG A 1 188 ? 23.835 14.339 -28.679 1.00 77.12 188 ARG A C 1
ATOM 1470 O O . ARG A 1 188 ? 24.519 14.459 -27.665 1.00 77.12 188 ARG A O 1
ATOM 1477 N N . ALA A 1 189 ? 24.339 14.297 -29.905 1.00 81.06 189 ALA A N 1
ATOM 1478 C CA . ALA A 1 189 ? 25.732 14.560 -30.221 1.00 81.06 189 ALA A CA 1
ATOM 1479 C C . ALA A 1 189 ? 25.833 15.776 -31.152 1.00 81.06 189 ALA A C 1
ATOM 1481 O O . ALA A 1 189 ? 25.101 15.864 -32.135 1.00 81.06 189 ALA A O 1
ATOM 1482 N N . ASN A 1 190 ? 26.702 16.735 -30.822 1.00 80.56 190 ASN A N 1
ATOM 1483 C CA . ASN A 1 190 ? 26.990 17.900 -31.672 1.00 80.56 190 ASN A CA 1
ATOM 1484 C C . ASN A 1 190 ? 28.074 17.621 -32.727 1.00 80.56 190 ASN A C 1
ATOM 1486 O O . ASN A 1 190 ? 28.227 18.401 -33.663 1.00 80.56 190 ASN A O 1
ATOM 1490 N N . ALA A 1 191 ? 28.831 16.544 -32.551 1.00 79.75 191 ALA A N 1
ATOM 1491 C CA . ALA A 1 191 ? 29.940 16.135 -33.401 1.00 79.75 191 ALA A CA 1
ATOM 1492 C C . ALA A 1 191 ? 30.007 14.593 -33.408 1.00 79.75 191 ALA A C 1
ATOM 1494 O O . ALA A 1 191 ? 28.968 13.952 -33.237 1.00 79.75 191 ALA A O 1
ATOM 1495 N N . ASP A 1 192 ? 31.172 13.988 -33.630 1.00 83.31 192 ASP A N 1
ATOM 1496 C CA . ASP A 1 192 ? 31.273 12.554 -33.914 1.00 83.31 192 ASP A CA 1
ATOM 1497 C C . ASP A 1 192 ? 30.781 11.677 -32.754 1.00 83.31 192 ASP A C 1
ATOM 1499 O O . ASP A 1 192 ? 31.212 11.796 -31.599 1.00 83.31 192 ASP A O 1
ATOM 1503 N N . PHE A 1 193 ? 29.873 10.759 -33.090 1.00 85.50 193 PHE A N 1
ATOM 1504 C CA . PHE A 1 193 ? 29.338 9.769 -32.170 1.00 85.50 193 PHE A CA 1
ATOM 1505 C C . PHE A 1 193 ? 29.396 8.375 -32.787 1.00 85.50 193 PHE A C 1
ATOM 1507 O O . PHE A 1 193 ? 28.862 8.144 -33.871 1.00 85.50 193 PHE A O 1
ATOM 1514 N N . SER A 1 194 ? 30.043 7.448 -32.082 1.00 87.19 194 SER A N 1
ATOM 1515 C CA . SER A 1 194 ? 30.222 6.069 -32.540 1.00 87.19 194 SER A CA 1
ATOM 1516 C C . SER A 1 194 ? 29.652 5.068 -31.542 1.00 87.19 194 SER A C 1
ATOM 1518 O O . SER A 1 194 ? 29.882 5.168 -30.339 1.00 87.19 194 SER A O 1
ATOM 1520 N N . ILE A 1 195 ? 28.949 4.058 -32.049 1.00 85.19 195 ILE A N 1
ATOM 1521 C CA . ILE A 1 195 ? 28.610 2.860 -31.279 1.00 85.19 195 ILE A CA 1
ATOM 1522 C C . ILE A 1 195 ? 29.630 1.790 -31.653 1.00 85.19 195 ILE A C 1
ATOM 1524 O O . ILE A 1 195 ? 29.708 1.376 -32.808 1.00 85.19 195 ILE A O 1
ATOM 1528 N N . LEU A 1 196 ? 30.435 1.380 -30.680 1.00 85.31 196 LEU A N 1
ATOM 1529 C CA . LEU A 1 196 ? 31.487 0.384 -30.831 1.00 85.31 196 LEU A CA 1
ATOM 1530 C C . LEU A 1 196 ? 31.037 -0.898 -30.126 1.00 85.31 196 LEU A C 1
ATOM 1532 O O . LEU A 1 196 ? 30.460 -0.837 -29.048 1.00 85.31 196 LEU A O 1
ATOM 1536 N N . ASN A 1 197 ? 31.231 -2.057 -30.760 1.00 84.81 197 ASN A N 1
ATOM 1537 C CA . ASN A 1 197 ? 30.954 -3.381 -30.177 1.00 84.81 197 ASN A CA 1
ATOM 1538 C C . ASN A 1 197 ? 29.626 -3.483 -29.394 1.00 84.81 197 ASN A C 1
ATOM 1540 O O . ASN A 1 197 ? 29.564 -4.121 -28.342 1.00 84.81 197 ASN A O 1
ATOM 1544 N N . GLY A 1 198 ? 28.575 -2.826 -29.890 1.00 79.44 198 GLY A N 1
ATOM 1545 C CA . GLY A 1 198 ? 27.292 -2.712 -29.211 1.00 79.44 198 GLY A CA 1
ATOM 1546 C C . GLY A 1 198 ? 26.123 -3.045 -30.128 1.00 79.44 198 GLY A C 1
ATOM 1547 O O . GLY A 1 198 ? 26.212 -2.888 -31.345 1.00 79.44 198 GLY A O 1
ATOM 1548 N N . SER A 1 199 ? 25.026 -3.525 -29.547 1.00 79.31 199 SER A N 1
ATOM 1549 C CA . SER A 1 199 ? 23.785 -3.834 -30.273 1.00 79.31 199 SER A CA 1
ATOM 1550 C C . SER A 1 199 ? 22.648 -2.955 -29.754 1.00 79.31 199 SER A C 1
ATOM 1552 O O . SER A 1 199 ? 21.935 -3.380 -28.848 1.00 79.31 199 SER A O 1
ATOM 1554 N N . PRO A 1 200 ? 22.484 -1.721 -30.265 1.00 70.00 200 PRO A N 1
ATOM 1555 C CA . PRO A 1 200 ? 21.412 -0.839 -29.828 1.00 70.00 200 PRO A CA 1
ATOM 1556 C C . PRO A 1 200 ? 20.054 -1.361 -30.303 1.00 70.00 200 PRO A C 1
ATOM 1558 O O . PRO A 1 200 ? 19.893 -1.783 -31.448 1.00 70.00 200 PRO A O 1
ATOM 1561 N N . THR A 1 201 ? 19.063 -1.264 -29.429 1.00 68.06 201 THR A N 1
ATOM 1562 C CA . THR A 1 201 ? 17.646 -1.470 -29.744 1.00 68.06 201 THR A CA 1
ATOM 1563 C C . THR A 1 201 ? 16.907 -0.188 -29.396 1.00 68.06 201 THR A C 1
ATOM 1565 O O . THR A 1 201 ? 17.092 0.332 -28.296 1.00 68.06 201 THR A O 1
ATOM 1568 N N . ILE A 1 202 ? 16.135 0.334 -30.352 1.00 61.59 202 ILE A N 1
ATOM 1569 C CA . ILE A 1 202 ? 15.301 1.537 -30.204 1.00 61.59 202 ILE A CA 1
ATOM 1570 C C . ILE A 1 202 ? 13.880 1.099 -29.870 1.00 61.59 202 ILE A C 1
ATOM 1572 O O . ILE A 1 202 ? 13.388 0.185 -30.572 1.00 61.59 202 ILE A O 1
#

Sequence (202 aa):
MRRHKLRRTRGSTLVTTLIMGGLATITGVAYLDIATQDMRTAAARMDEVTAQNLADGGLQAITQDLWRQFKIAQRFDAIHSALNGASPTSPRWIRNGTFAGIGNYTASVIGYEQPDSYTRRITVRSVGWIDRNENGQLDANEPRQVIDQTFNLQLTRSSVFDYAYFVNNHGWLDGFGASDLVVNGDMRANADFSILNGSPTI

Foldseek 3Di:
DDDDPPPPVVVVVVVVVVVVVVVVVVVVVVVVVVVVVVVVVVVLVVQQVLQVVQQVVQVVVQVVVVVVVCVVLVDCPVVCVQCPPAAPVRWTSWDWDADPPRWIKIKTWHDWDDPDPFKIKTKMKMKGWHDPPPPNDDDPPTRMDIDIDIDMDGLDADPVDQAQEEAEEEEEDEDEEQSRDDRSGHYDYPYYYYYYNYDHDD

pLDDT: mean 85.84, std 11.6, range [37.0, 97.31]

Secondary structure (DSSP, 8-state):
------SSHHHHHHHHHHHHHHHHHHHHHHHHHHHHHHHHHHHHHHHHHHHHHHHHHHHHHHHHHHHHHHHHH-SSHHHHHHHTT-BTTB-EEEEEEEETTTEEEEEEEEEEE-SSSSEEEEEEEEEEE--SSSSSS--TTS-EEEEEEEEEEE-PPPSS-SEEEEESSEEEEES--TTT----SEEEESSEEEEES-----